Protein AF-A0A183FSX3-F1 (afdb_monomer)

Solvent-accessible surface area (backbone atoms only — not comparable to full-atom values): 14273 Å² total; per-residue (Å²): 134,84,78,84,87,84,89,84,82,87,82,90,76,84,83,88,76,79,71,76,76,70,67,67,71,76,75,75,83,83,78,93,70,98,71,76,97,75,88,74,91,74,83,83,64,64,94,86,71,66,90,60,86,80,76,92,71,53,72,68,56,53,50,52,50,51,51,50,51,50,40,71,78,32,58,73,75,74,43,81,78,76,68,86,81,71,78,80,74,49,68,47,74,60,62,92,54,25,26,29,27,57,50,46,52,64,51,26,58,75,58,65,50,61,61,70,59,56,49,54,47,52,29,36,77,68,71,46,60,66,50,74,46,98,83,47,24,35,39,34,57,38,86,73,59,58,67,59,56,52,55,52,50,54,51,46,39,63,67,75,34,30,41,92,84,81,58,44,64,62,38,46,80,46,81,56,96,89,44,38,34,41,37,29,77,83,80,65,50,75,42,82,44,84,68,84,70,66,64,90,76,80,64,80,64,58,54,59,52,49,49,55,51,49,54,64,59,71,76,108

Organism: Heligmosomoides polygyrus (NCBI:txid6339)

pLDDT: mean 74.36, std 19.57, range [34.19, 94.06]

Sequence (220 aa):
LDDDEPAPTPEATDDGLLDLGTCLAYYFVSHGANRSIQGIGIGVTNLIDAKRPWPDYTYDECLTLVFNIMREKNPELSGEKKKFAMKPPEVARAGSKKTAFSNFAEICRLMKRQDKHVLQFLLAELGTTGSIDGNNCLIVKGRFQQKHFESVLRKYIKEYVMCHTCRSSDTELTKDTRLFFLQCHVCGSRCSVTAIKSGFTAMVGKRAAARRAAEATAGK

Mean predicted aligned error: 16.23 Å

InterPro domains:
  IPR002735 Translation initiation factor IF2/IF5 domain [PF01873] (79-190)
  IPR002735 Translation initiation factor IF2/IF5 domain [SM00653] (81-190)
  IPR016189 Translation initiation factor IF2/IF5, N-terminal [SSF100966] (56-163)
  IPR016190 Translation initiation factor IF2/IF5, zinc-binding [SSF75689] (161-195)
  IPR045196 Translation initiation factor IF2/IF5 [PTHR23001] (60-211)

Secondary structure (DSSP, 8-state):
--------PPPP-------TTSSSSSSSSS--S------S----S-TT---SPPP---HHHHHHHHHHHHHHH-TTTSS------PPPP-EEE-SSSEEEETTHHHHHHHTT--HHHHHHHHHHHHT--EEE-TTS-EEEES---HHHHHHHHHHHHHHHTS-TTT--S-EEEEEETTEEEEEETTT--EEEEPP--------TTHHHHHHHHHHHHHT-

Foldseek 3Di:
DDDDDDDDDDDDDDDDPDDPPPPVVPPPPDDDDDDDPDDDDPPPDDPVPDPDDDDPDDPVRVVVSVVVVLCVLCVQLVDDPDDLDQDQFDWDDPDDFKIKTQCQVVRCVSLVHDSVQLQLQLCLQVVWDWDQDPSRIIITGGDDDSVSVVVSVVVCCCQPQADPPRRDRQWDWDDDPPWIWIAHPRPRDIDTGDDRDRDDRDPPPVVVVVVVVVVVVVVD

Structure (mmCIF, N/CA/C/O backbone):
data_AF-A0A183FSX3-F1
#
_entry.id   AF-A0A183FSX3-F1
#
loop_
_atom_site.group_PDB
_atom_site.id
_atom_site.type_symbol
_atom_site.label_atom_id
_atom_site.label_alt_id
_atom_site.label_comp_id
_atom_site.label_asym_id
_atom_site.label_entity_id
_atom_site.label_seq_id
_atom_site.pdbx_PDB_ins_code
_atom_site.Cartn_x
_atom_site.Cartn_y
_atom_site.Cartn_z
_atom_site.occupancy
_atom_site.B_iso_or_equiv
_atom_site.auth_seq_id
_atom_site.auth_comp_id
_atom_site.auth_asym_id
_atom_site.auth_atom_id
_atom_site.pdbx_PDB_model_num
ATOM 1 N N . LEU A 1 1 ? 81.378 -24.950 -74.835 1.00 40.84 1 LEU A N 1
ATOM 2 C CA . LEU A 1 1 ? 81.576 -24.325 -73.513 1.00 40.84 1 LEU A CA 1
ATOM 3 C C . LEU A 1 1 ? 80.516 -23.238 -73.408 1.00 40.84 1 LEU A C 1
ATOM 5 O O . LEU A 1 1 ? 80.828 -22.066 -73.577 1.00 40.84 1 LEU A O 1
ATOM 9 N N . ASP A 1 2 ? 79.239 -23.619 -73.495 1.00 38.22 2 ASP A N 1
ATOM 10 C CA . ASP A 1 2 ? 78.496 -24.396 -72.467 1.00 38.22 2 ASP A CA 1
ATOM 11 C C . ASP A 1 2 ? 78.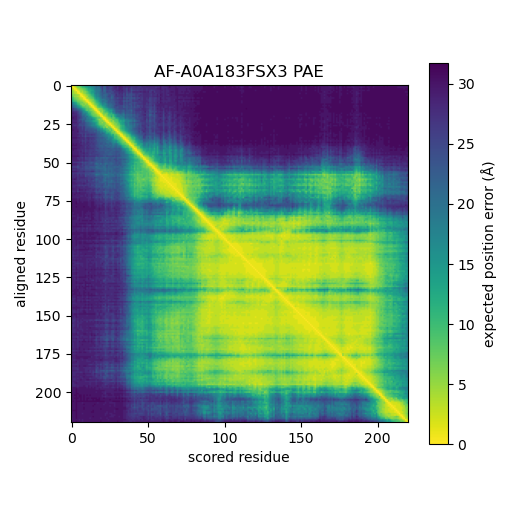369 -23.466 -71.244 1.00 38.22 2 ASP A C 1
ATOM 13 O O . ASP A 1 2 ? 79.379 -22.930 -70.794 1.00 38.22 2 ASP A O 1
ATOM 17 N N . ASP A 1 3 ? 77.222 -23.095 -70.695 1.00 40.31 3 ASP A N 1
ATOM 18 C CA . ASP A 1 3 ? 75.839 -23.575 -70.692 1.00 40.31 3 ASP A CA 1
ATOM 19 C C . ASP A 1 3 ? 74.996 -22.325 -70.315 1.00 40.31 3 ASP A C 1
ATOM 21 O O . ASP A 1 3 ? 75.498 -21.427 -69.636 1.00 40.31 3 ASP A O 1
ATOM 25 N N . ASP A 1 4 ? 73.854 -22.046 -70.938 1.00 39.38 4 ASP A N 1
ATOM 26 C CA . ASP A 1 4 ? 72.518 -22.562 -70.599 1.00 39.38 4 ASP A CA 1
ATOM 27 C C . ASP A 1 4 ? 71.903 -21.987 -69.294 1.00 39.38 4 ASP A C 1
ATOM 29 O O . ASP A 1 4 ? 72.570 -21.755 -68.290 1.00 39.38 4 ASP A O 1
ATOM 33 N N . GLU A 1 5 ? 70.608 -21.686 -69.412 1.00 45.78 5 GLU A N 1
ATOM 34 C CA . GLU A 1 5 ? 69.617 -21.025 -68.530 1.00 45.78 5 GLU A CA 1
ATOM 35 C C . GLU A 1 5 ? 69.444 -21.669 -67.114 1.00 45.78 5 GLU A C 1
ATOM 37 O O . GLU A 1 5 ? 70.157 -22.629 -66.831 1.00 45.78 5 GLU A O 1
ATOM 42 N N . PRO A 1 6 ? 68.490 -21.281 -66.208 1.00 46.69 6 PRO A N 1
ATOM 43 C CA . PRO A 1 6 ? 67.300 -20.417 -66.369 1.00 46.69 6 PRO A CA 1
ATOM 44 C C . PRO A 1 6 ? 66.967 -19.448 -65.204 1.00 46.69 6 PRO A C 1
ATOM 46 O O . PRO A 1 6 ? 67.562 -19.448 -64.126 1.00 46.69 6 PRO A O 1
ATOM 49 N N . ALA A 1 7 ? 65.926 -18.636 -65.419 1.00 47.66 7 ALA A N 1
ATOM 50 C CA . ALA A 1 7 ? 65.217 -17.869 -64.391 1.00 47.66 7 ALA A CA 1
ATOM 51 C C . ALA A 1 7 ? 64.342 -18.756 -63.470 1.00 47.66 7 ALA A C 1
ATOM 53 O O . ALA A 1 7 ? 63.804 -19.759 -63.940 1.00 47.66 7 ALA A O 1
ATOM 54 N N . PRO A 1 8 ? 64.065 -18.341 -62.215 1.00 43.34 8 PRO A N 1
ATOM 55 C CA . PRO A 1 8 ? 62.895 -18.809 -61.481 1.00 43.34 8 PRO A CA 1
ATOM 56 C C . PRO A 1 8 ? 61.796 -17.737 -61.384 1.00 43.34 8 PRO A C 1
ATOM 58 O O . PRO A 1 8 ? 62.016 -16.580 -61.025 1.00 43.34 8 PRO A O 1
ATOM 61 N N . THR A 1 9 ? 60.586 -18.183 -61.701 1.00 44.03 9 THR A N 1
ATOM 62 C CA . THR A 1 9 ? 59.278 -17.554 -61.487 1.00 44.03 9 THR A CA 1
ATOM 63 C C . THR A 1 9 ? 58.991 -17.271 -60.005 1.00 44.03 9 THR A C 1
ATOM 65 O O . THR A 1 9 ? 59.275 -18.142 -59.182 1.00 44.03 9 THR A O 1
ATOM 68 N N . PRO A 1 10 ? 58.335 -16.153 -59.637 1.00 40.97 10 PRO A N 1
ATOM 69 C CA . PRO A 1 10 ? 57.678 -16.042 -58.340 1.00 40.97 10 PRO A CA 1
ATOM 70 C C . PRO A 1 10 ? 56.289 -16.698 -58.380 1.00 40.97 10 PRO A C 1
ATOM 72 O O . PRO A 1 10 ? 55.456 -16.404 -59.239 1.00 40.97 10 PRO A O 1
ATOM 75 N N . GLU A 1 11 ? 56.090 -17.621 -57.445 1.00 37.16 11 GLU A N 1
ATOM 76 C CA . GLU A 1 11 ? 54.863 -18.370 -57.192 1.00 37.16 11 GLU A CA 1
ATOM 77 C C . GLU A 1 11 ? 53.720 -17.458 -56.720 1.00 37.16 11 GLU A C 1
ATOM 79 O O . GLU A 1 11 ? 53.932 -16.430 -56.076 1.00 37.16 11 GLU A O 1
ATOM 84 N N . ALA A 1 12 ? 52.491 -17.862 -57.041 1.00 44.94 12 ALA A N 1
ATOM 85 C CA . ALA A 1 12 ? 51.267 -17.217 -56.596 1.00 44.94 12 ALA A CA 1
ATOM 86 C C . ALA A 1 12 ? 50.874 -17.692 -55.189 1.00 44.94 12 ALA A C 1
ATOM 88 O O . ALA A 1 12 ? 50.698 -18.891 -54.973 1.00 44.94 12 ALA A O 1
ATOM 89 N N . THR A 1 13 ? 50.602 -16.751 -54.286 1.00 36.75 13 THR A N 1
ATOM 90 C CA . THR A 1 13 ? 49.699 -16.953 -53.145 1.00 36.75 13 THR A CA 1
ATOM 91 C C . THR A 1 13 ? 48.827 -15.712 -52.993 1.00 36.75 13 THR A C 1
ATOM 93 O O .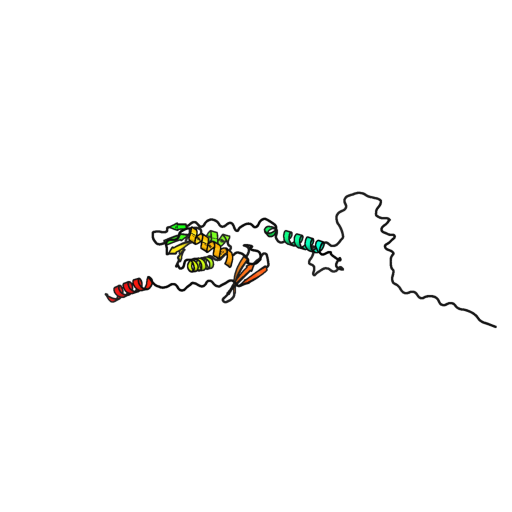 THR A 1 13 ? 49.387 -14.651 -52.749 1.00 36.75 13 THR A O 1
ATOM 96 N N . ASP A 1 14 ? 47.527 -15.912 -53.269 1.00 43.81 14 ASP A N 1
ATOM 97 C CA . ASP A 1 14 ? 46.274 -15.384 -52.673 1.00 43.81 14 ASP A CA 1
ATOM 98 C C . ASP A 1 14 ? 46.293 -14.027 -51.915 1.00 43.81 14 ASP A C 1
ATOM 100 O O . ASP A 1 14 ? 47.259 -13.298 -51.911 1.00 43.81 14 ASP A O 1
ATOM 104 N N . ASP A 1 15 ? 45.168 -13.626 -51.336 1.00 37.16 15 ASP A N 1
ATOM 105 C CA . ASP A 1 15 ? 44.865 -12.339 -50.708 1.00 37.16 15 ASP A CA 1
ATOM 106 C C . ASP A 1 15 ? 44.537 -11.192 -51.683 1.00 37.16 15 ASP A C 1
ATOM 108 O O . ASP A 1 15 ? 45.188 -10.152 -51.797 1.00 37.16 15 ASP A O 1
ATOM 112 N N . GLY A 1 16 ? 43.393 -11.371 -52.353 1.00 40.88 16 GLY A N 1
ATOM 113 C CA . GLY A 1 16 ? 42.655 -10.320 -53.045 1.00 40.88 16 GLY A CA 1
ATOM 114 C C . GLY A 1 16 ? 42.283 -9.146 -52.133 1.00 40.88 16 GLY A C 1
ATOM 115 O O . GLY A 1 16 ? 41.214 -9.116 -51.521 1.00 40.88 16 GLY A O 1
ATOM 116 N N . LEU A 1 17 ? 43.137 -8.127 -52.127 1.00 42.47 17 LEU A N 1
ATOM 117 C CA . LEU A 1 17 ? 42.820 -6.785 -51.660 1.00 42.47 17 LEU A CA 1
ATOM 118 C C . LEU A 1 17 ? 42.181 -6.006 -52.821 1.00 42.47 17 LEU A C 1
ATOM 120 O O . LEU A 1 17 ? 42.868 -5.394 -53.637 1.00 42.47 17 LEU A O 1
ATOM 124 N N . LEU A 1 18 ? 40.850 -6.055 -52.927 1.00 39.75 18 LEU A N 1
ATOM 125 C CA . LEU A 1 18 ? 40.117 -5.143 -53.805 1.00 39.75 18 LEU A CA 1
ATOM 126 C C . LEU A 1 18 ? 40.227 -3.721 -53.242 1.00 39.75 18 LEU A C 1
ATOM 128 O O . LEU A 1 18 ? 39.691 -3.401 -52.180 1.00 39.75 18 LEU A O 1
ATOM 132 N N . ASP A 1 19 ? 40.951 -2.899 -53.992 1.00 38.66 19 ASP A N 1
ATOM 133 C CA . ASP A 1 19 ? 41.199 -1.478 -53.800 1.00 38.66 19 ASP A CA 1
ATOM 134 C C . ASP A 1 19 ? 39.886 -0.683 -53.621 1.00 38.66 19 ASP A C 1
ATOM 136 O O . ASP A 1 19 ? 39.142 -0.400 -54.564 1.00 38.66 19 ASP A O 1
ATOM 140 N N . LEU A 1 20 ? 39.587 -0.322 -52.369 1.00 45.62 20 LEU A N 1
ATOM 141 C CA . LEU A 1 20 ? 38.445 0.507 -51.957 1.00 45.62 20 LEU A CA 1
ATOM 142 C C . LEU A 1 20 ? 38.548 1.969 -52.441 1.00 45.62 20 LEU A C 1
ATOM 144 O O . LEU A 1 20 ? 37.623 2.752 -52.215 1.00 45.62 20 LEU A O 1
ATOM 148 N N . GLY A 1 21 ? 39.634 2.352 -53.123 1.00 44.81 21 GLY A N 1
ATOM 149 C CA . GLY A 1 21 ? 39.849 3.711 -53.614 1.00 44.81 21 GLY A CA 1
ATOM 150 C C . GLY A 1 21 ? 39.026 4.091 -54.850 1.00 44.81 21 GLY A C 1
ATOM 151 O O . GLY A 1 21 ? 38.655 5.254 -55.001 1.00 44.81 21 GLY A O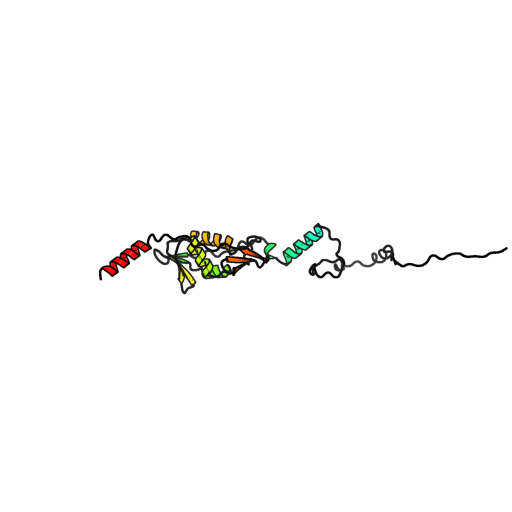 1
ATOM 152 N N . THR A 1 22 ? 38.689 3.149 -55.736 1.00 43.78 22 THR A N 1
ATOM 153 C CA . THR A 1 22 ? 38.123 3.505 -57.057 1.00 43.78 22 THR A CA 1
ATOM 154 C C . THR A 1 22 ? 36.588 3.479 -57.116 1.00 43.78 22 THR A C 1
ATOM 156 O O . THR A 1 22 ? 35.992 4.104 -57.993 1.00 43.78 22 THR A O 1
ATOM 159 N N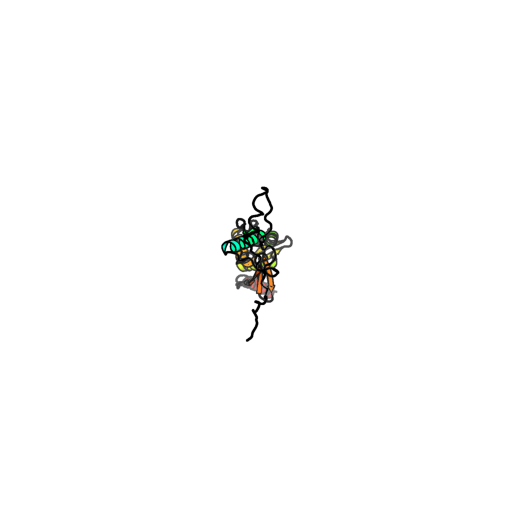 . CYS A 1 23 ? 35.911 2.809 -56.175 1.00 40.12 23 CYS A N 1
ATOM 160 C CA . CYS A 1 23 ? 34.447 2.648 -56.207 1.00 40.12 23 CYS A CA 1
ATOM 161 C C . CYS A 1 23 ? 33.675 3.852 -55.621 1.00 40.12 23 CYS A C 1
ATOM 163 O O . CYS A 1 23 ? 32.531 4.106 -55.999 1.00 40.12 23 CYS A O 1
ATOM 165 N N . LEU A 1 24 ? 34.301 4.642 -54.740 1.00 45.12 24 LEU A N 1
ATOM 166 C CA . LEU A 1 24 ? 33.668 5.801 -54.089 1.00 45.12 24 LEU A CA 1
ATOM 167 C C . LEU A 1 24 ? 33.482 7.014 -55.016 1.00 45.12 24 LEU A C 1
ATOM 169 O O . LEU A 1 24 ? 32.609 7.843 -54.766 1.00 45.12 24 LEU A O 1
ATOM 173 N N . ALA A 1 25 ? 34.247 7.111 -56.105 1.00 38.38 25 ALA A N 1
ATOM 174 C CA . ALA A 1 25 ? 34.172 8.255 -57.014 1.00 38.38 25 ALA A CA 1
ATOM 175 C C . ALA A 1 25 ? 32.978 8.193 -57.988 1.00 38.38 25 ALA A C 1
ATOM 177 O O . ALA A 1 25 ? 32.487 9.235 -58.417 1.00 38.38 25 ALA A O 1
ATOM 178 N N . TYR A 1 26 ? 32.468 7.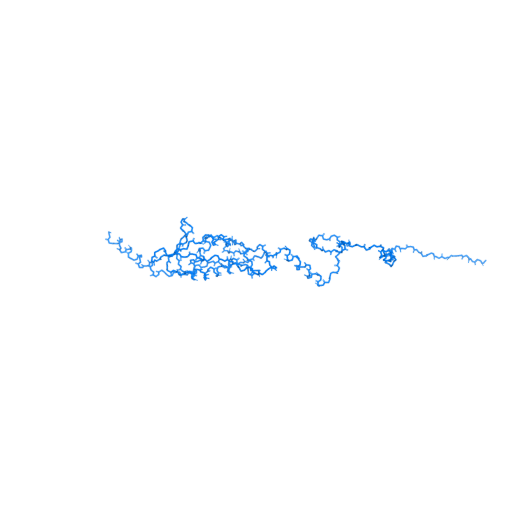000 -58.317 1.00 40.34 26 TYR A N 1
ATOM 179 C CA . TYR A 1 26 ? 31.441 6.848 -59.359 1.00 40.34 26 TYR A CA 1
ATOM 180 C C . TYR A 1 26 ? 29.989 6.935 -58.868 1.00 40.34 26 TYR A C 1
ATOM 182 O O . TYR A 1 26 ? 29.085 7.041 -59.694 1.00 40.34 26 TYR A O 1
ATOM 190 N N . TYR A 1 27 ? 29.728 6.933 -57.556 1.00 39.38 27 TYR A N 1
ATOM 191 C CA . TYR A 1 27 ? 28.350 6.900 -57.038 1.00 39.38 27 TYR A CA 1
ATOM 192 C C . TYR A 1 27 ? 27.818 8.249 -56.515 1.00 39.38 27 TYR A C 1
ATOM 194 O O . TYR A 1 27 ? 26.640 8.356 -56.183 1.00 39.38 27 TYR A O 1
ATOM 202 N N . PHE A 1 28 ? 28.645 9.299 -56.449 1.00 40.34 28 PHE A N 1
ATOM 203 C CA . PHE A 1 28 ? 28.287 10.539 -55.739 1.00 40.34 28 PHE A CA 1
ATOM 204 C C . PHE A 1 28 ? 27.733 11.686 -56.604 1.00 40.34 28 PHE A C 1
ATOM 206 O O . PHE A 1 28 ? 27.391 12.730 -56.054 1.00 40.34 28 PHE A O 1
ATOM 213 N N . VAL A 1 29 ? 27.612 11.539 -57.931 1.00 41.19 29 VAL A N 1
ATOM 214 C CA . VAL A 1 29 ? 27.368 12.709 -58.807 1.00 41.19 29 VAL A CA 1
ATOM 215 C C . VAL A 1 29 ? 25.940 12.851 -59.355 1.00 41.19 29 VAL A C 1
ATOM 217 O O . VAL A 1 29 ? 25.602 13.940 -59.809 1.00 41.19 29 VAL A O 1
ATOM 220 N N . SER A 1 30 ? 25.050 11.851 -59.302 1.00 38.09 30 SER A N 1
ATOM 221 C CA . SER A 1 30 ? 23.914 11.898 -60.249 1.00 38.09 30 SER A CA 1
ATOM 222 C C . SER A 1 30 ? 22.485 12.068 -59.742 1.00 38.09 30 SER A C 1
ATOM 224 O O . SER A 1 30 ? 21.677 12.460 -60.573 1.00 38.09 30 SER A O 1
ATOM 226 N N . HIS A 1 31 ? 22.103 11.892 -58.471 1.00 35.91 31 HIS A N 1
ATOM 227 C CA . HIS A 1 31 ? 20.690 12.129 -58.110 1.00 35.91 31 HIS A CA 1
ATOM 228 C C . HIS A 1 31 ? 20.469 12.650 -56.687 1.00 35.91 31 HIS A C 1
ATOM 230 O O . HIS A 1 31 ? 20.633 11.932 -55.703 1.00 35.91 31 HIS A O 1
ATOM 236 N N . GLY A 1 32 ? 19.999 13.897 -56.595 1.00 43.09 32 GLY A N 1
ATOM 237 C CA . GLY A 1 32 ? 19.303 14.394 -55.416 1.00 43.09 32 GLY A CA 1
ATOM 238 C C . GLY A 1 32 ? 17.950 13.700 -55.258 1.00 43.09 32 GLY A C 1
ATOM 239 O O . GLY A 1 32 ? 17.156 13.686 -56.191 1.00 43.09 32 GLY A O 1
ATOM 240 N N . ALA A 1 33 ? 17.716 13.119 -54.083 1.00 37.09 33 ALA A N 1
ATOM 241 C CA . ALA A 1 33 ? 16.421 12.911 -53.432 1.00 37.09 33 ALA A CA 1
ATOM 242 C C . ALA A 1 33 ? 16.639 12.032 -52.194 1.00 37.09 33 ALA A C 1
ATOM 244 O O . ALA A 1 33 ? 17.177 10.933 -52.293 1.00 37.09 33 ALA A O 1
ATOM 245 N N . ASN A 1 34 ? 16.196 12.540 -51.044 1.00 44.31 34 ASN A N 1
ATOM 246 C CA . ASN A 1 34 ? 15.583 11.807 -49.934 1.00 44.31 34 ASN A CA 1
ATOM 247 C C . ASN A 1 34 ? 15.620 10.265 -50.065 1.00 44.31 34 ASN A C 1
ATOM 249 O O . ASN A 1 34 ? 14.664 9.643 -50.528 1.00 44.31 34 ASN A O 1
ATOM 253 N N . ARG A 1 35 ? 16.736 9.647 -49.662 1.00 37.81 35 ARG A N 1
ATOM 254 C CA . ARG A 1 35 ? 16.839 8.198 -49.477 1.00 37.81 35 ARG A CA 1
ATOM 255 C C . ARG A 1 35 ? 17.061 7.918 -48.004 1.00 37.81 35 ARG A C 1
ATOM 257 O O . ARG A 1 35 ? 18.138 8.144 -47.465 1.00 37.81 35 ARG A O 1
ATOM 264 N N . SER A 1 36 ? 15.967 7.483 -47.388 1.00 34.19 36 SER A N 1
ATOM 265 C CA . SER A 1 36 ? 15.897 6.483 -46.327 1.00 34.19 36 SER A CA 1
ATOM 266 C C . SER A 1 36 ? 17.245 6.052 -45.753 1.00 34.19 36 SER A C 1
ATOM 268 O O . SER A 1 36 ? 18.033 5.382 -46.421 1.00 34.19 36 SER A O 1
ATOM 270 N N . ILE A 1 37 ? 17.419 6.375 -44.474 1.00 39.34 37 ILE A N 1
ATOM 271 C CA . ILE A 1 37 ? 18.372 5.790 -43.534 1.00 39.34 37 ILE A CA 1
ATOM 272 C C . ILE A 1 37 ? 18.284 4.260 -43.654 1.00 39.34 37 ILE A C 1
ATOM 274 O O . ILE A 1 37 ? 17.442 3.616 -43.033 1.00 39.34 37 ILE A O 1
ATOM 278 N N . GLN A 1 38 ? 19.111 3.670 -44.508 1.00 42.94 38 GLN A N 1
ATOM 279 C CA . GLN A 1 38 ? 19.267 2.229 -44.627 1.00 42.94 38 GLN A CA 1
ATOM 280 C C . GLN A 1 38 ? 20.757 1.926 -44.635 1.00 42.94 38 GLN A C 1
ATOM 282 O O . GLN A 1 38 ? 21.439 2.116 -45.635 1.00 42.94 38 GLN A O 1
ATOM 287 N N . GLY A 1 39 ? 21.223 1.419 -43.494 1.00 44.44 39 GLY A N 1
ATOM 288 C CA . GLY A 1 39 ? 22.457 0.651 -43.420 1.00 44.44 39 GLY A CA 1
ATOM 289 C C . GLY A 1 39 ? 23.629 1.354 -42.752 1.00 44.44 39 GLY A C 1
ATOM 290 O O . GLY A 1 39 ? 24.617 1.604 -43.415 1.00 44.44 39 GLY A O 1
ATOM 291 N N . ILE A 1 40 ? 23.561 1.556 -41.436 1.00 38.56 40 ILE A N 1
ATOM 292 C CA . ILE A 1 40 ? 24.569 1.042 -40.492 1.00 38.56 40 ILE A CA 1
ATOM 293 C C . ILE A 1 40 ? 23.778 0.603 -39.253 1.00 38.56 40 ILE A C 1
ATOM 295 O O . ILE A 1 40 ? 22.808 1.254 -38.873 1.00 38.56 40 ILE A O 1
ATOM 299 N N . GLY A 1 41 ? 24.104 -0.568 -38.706 1.00 43.03 41 GLY A N 1
ATOM 300 C CA . GLY A 1 41 ? 23.333 -1.252 -37.672 1.00 43.03 41 GLY A CA 1
ATOM 301 C C . GLY A 1 41 ? 22.984 -0.356 -36.488 1.00 43.03 41 GLY A C 1
ATOM 302 O O . GLY A 1 41 ? 23.848 0.038 -35.713 1.00 43.03 41 GLY A O 1
ATOM 303 N N . ILE A 1 42 ? 21.696 -0.086 -36.319 1.00 45.28 42 ILE A N 1
ATOM 304 C CA . ILE A 1 42 ? 21.152 0.433 -35.071 1.00 45.28 42 ILE A CA 1
ATOM 305 C C . ILE A 1 42 ? 20.466 -0.771 -34.438 1.00 45.28 42 ILE A C 1
ATOM 307 O O . ILE A 1 42 ? 19.422 -1.214 -34.912 1.00 45.28 42 ILE A O 1
ATOM 311 N N . GLY A 1 43 ? 21.137 -1.387 -33.465 1.00 50.81 43 GLY A N 1
ATOM 312 C CA . GLY A 1 43 ? 20.700 -2.611 -32.801 1.00 50.81 43 GLY A CA 1
ATOM 313 C C . GLY A 1 43 ? 19.351 -2.439 -32.108 1.00 50.81 43 GLY A C 1
ATOM 314 O O . GLY A 1 43 ? 19.290 -2.085 -30.937 1.00 50.81 43 GLY A O 1
ATOM 315 N N . VAL A 1 44 ? 18.272 -2.720 -32.834 1.00 51.03 44 VAL A N 1
ATOM 316 C CA . VAL A 1 44 ? 16.917 -2.891 -32.284 1.00 51.03 44 VAL A CA 1
ATOM 317 C C . VAL A 1 44 ? 16.590 -4.354 -31.973 1.00 51.03 44 VAL A C 1
ATOM 319 O O . VAL A 1 44 ? 15.602 -4.634 -31.301 1.00 51.03 44 VAL A O 1
ATOM 322 N N . THR A 1 45 ? 17.432 -5.304 -32.385 1.00 52.25 45 THR A N 1
ATOM 323 C CA . THR A 1 45 ? 17.291 -6.725 -32.034 1.00 52.25 45 THR A CA 1
ATOM 324 C C . THR A 1 45 ? 18.386 -7.142 -31.066 1.00 52.25 45 THR A C 1
ATOM 326 O O . THR A 1 45 ? 19.551 -6.819 -31.282 1.00 52.25 45 THR A O 1
ATOM 329 N N . ASN A 1 46 ? 17.970 -7.825 -29.996 1.00 48.88 46 ASN A N 1
ATOM 330 C CA . ASN A 1 46 ? 18.754 -8.239 -28.834 1.00 48.88 46 ASN A CA 1
ATOM 331 C C . ASN A 1 46 ? 20.242 -8.472 -29.131 1.00 48.88 46 ASN A C 1
ATOM 333 O O . ASN A 1 46 ? 20.599 -9.272 -29.993 1.00 48.88 46 ASN A O 1
ATOM 337 N N . LEU A 1 47 ? 21.093 -7.825 -28.329 1.00 53.44 47 LEU A N 1
ATOM 338 C CA . LEU A 1 47 ? 22.561 -7.842 -28.387 1.00 53.44 47 LEU A CA 1
ATOM 339 C C . LEU A 1 47 ? 23.193 -9.256 -28.302 1.00 53.44 47 LEU A C 1
ATOM 341 O O . LEU A 1 47 ? 24.402 -9.414 -28.364 1.00 53.44 47 LEU A O 1
ATOM 345 N N . ILE A 1 48 ? 22.3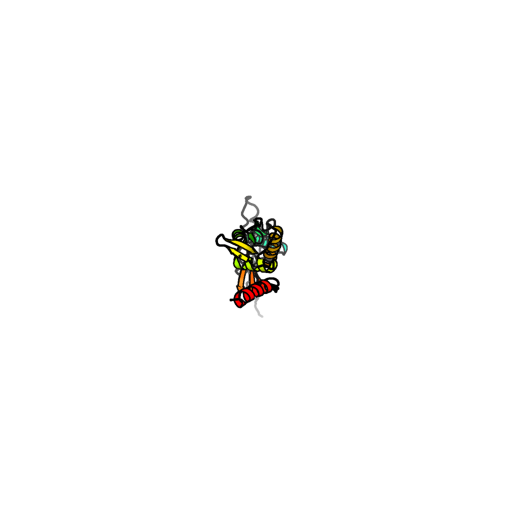83 -10.294 -28.125 1.00 54.09 48 ILE A N 1
ATOM 346 C CA . ILE A 1 48 ? 22.798 -11.682 -27.921 1.00 54.09 48 ILE A CA 1
ATOM 347 C C . ILE A 1 48 ? 22.724 -12.482 -29.239 1.00 54.09 48 ILE A C 1
ATOM 349 O O . ILE A 1 48 ? 23.400 -13.495 -29.375 1.00 54.09 48 ILE A O 1
ATOM 353 N N . ASP A 1 49 ? 21.970 -11.996 -30.238 1.00 54.53 49 ASP A N 1
ATOM 354 C CA . ASP A 1 49 ? 21.659 -12.729 -31.480 1.00 54.53 49 ASP A CA 1
ATOM 355 C C . ASP A 1 49 ? 22.350 -12.152 -32.734 1.00 54.53 49 ASP A C 1
ATOM 357 O O . ASP A 1 49 ? 22.024 -12.516 -33.871 1.00 54.53 49 ASP A O 1
ATOM 361 N N . ALA A 1 50 ? 23.299 -11.225 -32.570 1.00 57.47 50 ALA A N 1
ATOM 362 C CA . ALA A 1 50 ? 23.966 -10.589 -33.701 1.00 57.47 50 ALA A CA 1
ATOM 363 C C . ALA A 1 50 ? 24.915 -11.572 -34.410 1.00 57.47 50 ALA A C 1
ATOM 365 O O . ALA A 1 50 ? 26.023 -11.845 -33.962 1.00 57.47 50 ALA A O 1
ATOM 366 N N . LYS A 1 51 ? 24.491 -12.078 -35.574 1.00 57.12 51 LYS A N 1
ATOM 367 C CA . LYS A 1 51 ? 25.314 -12.908 -36.479 1.00 57.12 51 LYS A CA 1
ATOM 368 C C . LYS A 1 51 ? 26.387 -12.125 -37.257 1.00 57.12 51 LYS A C 1
ATOM 370 O O . LYS A 1 51 ? 27.069 -12.712 -38.090 1.00 57.12 51 LYS A O 1
ATOM 375 N N . ARG A 1 52 ? 26.503 -10.806 -37.064 1.00 59.69 52 ARG A N 1
ATOM 376 C CA . ARG A 1 52 ? 27.438 -9.928 -37.793 1.00 59.69 52 ARG A CA 1
ATOM 377 C C . ARG A 1 52 ? 28.470 -9.322 -36.833 1.00 59.69 52 ARG A C 1
ATOM 379 O O . ARG A 1 52 ? 28.133 -9.166 -35.661 1.00 59.69 52 ARG A O 1
ATOM 386 N N . PRO A 1 53 ? 29.676 -8.957 -37.316 1.00 64.19 53 PRO A N 1
ATOM 387 C CA . PRO A 1 53 ? 30.654 -8.226 -36.516 1.00 64.19 53 PRO A CA 1
ATOM 388 C C . PRO A 1 53 ? 30.037 -6.949 -35.944 1.00 64.19 53 PRO A C 1
ATOM 390 O O . PRO A 1 53 ? 29.300 -6.244 -36.641 1.00 64.19 53 PRO A O 1
ATOM 393 N N . TRP A 1 54 ? 30.315 -6.684 -34.670 1.00 64.44 54 TRP A N 1
ATOM 394 C CA . TRP A 1 54 ? 29.844 -5.491 -33.978 1.00 64.44 54 TRP A CA 1
ATOM 395 C C . TRP A 1 54 ? 30.469 -4.242 -34.607 1.00 64.44 54 TRP A C 1
ATOM 397 O O . TRP A 1 54 ? 31.685 -4.218 -34.784 1.00 64.44 54 TRP A O 1
ATOM 407 N N . PRO A 1 55 ? 29.676 -3.214 -34.948 1.00 71.06 55 PRO A N 1
ATOM 408 C CA . PRO A 1 55 ? 30.225 -1.900 -35.255 1.00 71.06 55 PRO A CA 1
ATOM 409 C C . PRO A 1 55 ? 30.941 -1.325 -34.025 1.00 71.06 55 PRO A C 1
ATOM 411 O O . PRO A 1 55 ? 30.458 -1.490 -32.902 1.00 71.06 55 PRO A O 1
ATOM 414 N N . ASP A 1 56 ? 32.057 -0.628 -34.233 1.00 76.62 56 ASP A N 1
ATOM 415 C CA . ASP A 1 56 ? 32.745 0.108 -33.170 1.00 76.62 56 ASP A CA 1
ATOM 416 C C . ASP A 1 56 ? 31.921 1.349 -32.795 1.00 76.62 56 ASP A C 1
ATOM 418 O O . ASP A 1 56 ? 31.990 2.385 -33.455 1.00 76.62 56 ASP A O 1
ATOM 422 N N . TYR A 1 57 ? 31.094 1.236 -31.755 1.00 77.00 57 TYR A N 1
ATOM 423 C CA . TYR A 1 57 ? 30.295 2.353 -31.250 1.00 77.00 57 TYR A CA 1
ATOM 424 C C . TYR A 1 57 ? 31.105 3.228 -30.293 1.00 77.00 57 TYR A C 1
ATOM 426 O O . TYR A 1 57 ? 31.784 2.732 -29.390 1.00 77.00 57 TYR A O 1
ATOM 434 N N . THR A 1 58 ? 30.956 4.545 -30.417 1.00 85.69 58 THR A N 1
ATOM 435 C CA . THR A 1 58 ? 31.464 5.484 -29.410 1.00 85.69 58 THR A CA 1
ATOM 436 C C . THR A 1 58 ? 30.583 5.470 -28.151 1.00 85.69 58 THR A C 1
ATOM 438 O O . THR A 1 58 ? 29.423 5.042 -28.173 1.00 85.69 58 THR A O 1
ATOM 441 N N . TYR A 1 59 ? 31.124 5.933 -27.016 1.00 86.69 59 TYR A N 1
ATOM 442 C CA . TYR A 1 59 ? 30.390 5.972 -25.742 1.00 86.69 59 TYR A CA 1
ATOM 443 C C . TYR A 1 59 ? 29.084 6.780 -25.844 1.00 86.69 59 TYR A C 1
ATOM 445 O O . TYR A 1 59 ? 28.053 6.352 -25.324 1.00 86.69 59 TYR A O 1
ATOM 453 N N . ASP A 1 60 ? 29.103 7.904 -26.564 1.00 85.31 60 ASP A N 1
ATOM 454 C CA . ASP A 1 60 ? 27.950 8.801 -26.706 1.00 85.31 60 ASP A CA 1
ATOM 455 C C . ASP A 1 60 ? 26.826 8.187 -27.556 1.00 85.31 60 ASP A C 1
ATOM 457 O O . ASP A 1 60 ? 25.636 8.349 -27.257 1.00 85.31 60 ASP A O 1
ATOM 461 N N . GLU A 1 61 ? 27.186 7.414 -28.582 1.00 83.25 61 GLU A N 1
ATOM 462 C CA . GLU A 1 61 ? 26.231 6.661 -29.396 1.00 83.25 61 GLU A CA 1
ATOM 463 C C . GLU A 1 61 ? 25.601 5.530 -28.580 1.00 83.25 61 GLU A C 1
ATOM 465 O O . GLU A 1 61 ? 24.374 5.408 -28.544 1.00 83.25 61 GLU A O 1
ATOM 470 N N . CYS A 1 62 ? 26.413 4.766 -27.840 1.00 84.56 62 CYS A N 1
ATOM 471 C CA . CYS A 1 62 ? 25.927 3.746 -26.906 1.00 84.56 62 CYS A CA 1
ATOM 472 C C . CYS A 1 62 ? 24.941 4.336 -25.888 1.00 84.56 62 CYS A C 1
ATOM 474 O O . CYS A 1 62 ? 23.873 3.771 -25.638 1.00 84.56 62 CYS A O 1
ATOM 476 N N . LEU A 1 63 ? 25.277 5.493 -25.318 1.00 87.38 63 LEU A N 1
ATOM 477 C CA . LEU A 1 63 ? 24.450 6.173 -24.331 1.00 87.38 63 LEU A CA 1
ATOM 478 C C . LEU A 1 63 ? 23.104 6.608 -24.929 1.00 87.38 63 LEU A C 1
ATOM 480 O O . LEU A 1 63 ? 22.048 6.384 -24.330 1.00 87.38 63 LEU A O 1
ATOM 484 N N . THR A 1 64 ? 23.129 7.171 -26.139 1.00 85.12 64 THR A N 1
ATOM 485 C CA . THR A 1 64 ? 21.926 7.591 -26.871 1.00 85.12 64 THR A CA 1
ATOM 486 C C . THR A 1 64 ? 21.005 6.406 -27.160 1.00 85.12 64 THR A C 1
ATOM 488 O O . THR A 1 64 ? 19.790 6.501 -26.965 1.00 85.12 64 THR A O 1
ATOM 491 N N . LEU A 1 65 ? 21.571 5.262 -27.552 1.00 83.06 65 LEU A N 1
ATOM 492 C CA . LEU A 1 65 ? 20.819 4.026 -27.777 1.00 83.06 65 LEU A CA 1
ATOM 493 C C . LEU A 1 65 ? 20.139 3.534 -26.497 1.00 83.06 65 LEU A C 1
ATOM 495 O O . LEU A 1 65 ? 18.937 3.264 -26.504 1.00 83.06 65 LEU A O 1
ATOM 499 N N . VAL A 1 66 ? 20.876 3.472 -25.385 1.00 83.81 66 VAL A N 1
ATOM 500 C CA . VAL A 1 66 ? 20.330 3.036 -24.092 1.00 83.81 66 VAL A CA 1
ATOM 501 C C . VAL A 1 66 ? 19.193 3.949 -23.639 1.00 83.81 66 VAL A C 1
ATOM 503 O O . VAL A 1 66 ? 18.146 3.454 -23.218 1.00 83.81 66 VAL A O 1
ATOM 506 N N . PHE A 1 67 ? 19.342 5.270 -23.769 1.00 82.75 67 PHE A N 1
ATOM 507 C CA . PHE A 1 67 ? 18.266 6.198 -23.424 1.00 82.75 67 PHE A CA 1
ATOM 508 C C . PHE A 1 67 ? 17.047 6.048 -24.335 1.00 82.75 67 PHE A C 1
ATOM 510 O O . PHE A 1 67 ? 15.923 6.116 -23.841 1.00 82.75 67 PHE A O 1
ATOM 517 N N . ASN A 1 68 ? 17.228 5.792 -25.631 1.00 81.62 68 ASN A N 1
ATOM 518 C CA . ASN A 1 68 ? 16.109 5.533 -26.539 1.00 81.62 68 ASN A CA 1
ATOM 519 C C . ASN A 1 68 ? 15.338 4.267 -26.128 1.00 81.62 68 ASN A C 1
ATOM 521 O O . ASN A 1 68 ? 14.122 4.333 -25.946 1.00 81.62 68 ASN A O 1
ATOM 525 N N . ILE A 1 69 ? 16.046 3.167 -25.847 1.00 81.62 69 ILE A N 1
ATOM 526 C CA . ILE A 1 69 ? 15.447 1.915 -25.350 1.00 81.62 69 ILE A CA 1
ATOM 527 C C . ILE A 1 69 ? 14.729 2.142 -24.012 1.00 81.62 69 ILE A C 1
ATOM 529 O O . ILE A 1 69 ? 13.638 1.616 -23.785 1.00 81.62 69 ILE A O 1
ATOM 533 N N . MET A 1 70 ? 15.323 2.932 -23.115 1.00 77.06 70 MET A N 1
ATOM 534 C CA . MET A 1 70 ? 14.744 3.252 -21.811 1.00 77.06 70 MET A CA 1
ATOM 535 C C . MET A 1 70 ? 13.428 4.031 -21.942 1.00 77.06 70 MET A C 1
ATOM 537 O O . MET A 1 70 ? 12.482 3.736 -21.212 1.00 77.06 70 MET A O 1
ATOM 541 N N . ARG A 1 71 ? 13.338 4.984 -22.881 1.00 76.50 71 ARG A N 1
ATOM 542 C CA . ARG A 1 71 ? 12.096 5.726 -23.156 1.00 76.50 71 ARG A CA 1
ATOM 543 C C . ARG A 1 71 ? 11.028 4.853 -23.812 1.00 76.50 71 ARG A C 1
ATOM 545 O O . ARG A 1 71 ? 9.864 4.962 -23.443 1.00 76.50 71 ARG A O 1
ATOM 552 N N . GLU A 1 72 ? 11.412 3.987 -24.748 1.00 74.62 72 GLU A N 1
ATOM 553 C CA . GLU A 1 72 ? 10.485 3.080 -25.441 1.00 74.62 72 GLU A CA 1
ATOM 554 C C . GLU A 1 72 ? 9.881 2.035 -24.499 1.00 74.62 72 GLU A C 1
ATOM 556 O O . GLU A 1 72 ? 8.671 1.821 -24.497 1.00 74.62 72 GLU A O 1
ATOM 561 N N . LYS A 1 73 ? 10.713 1.397 -23.667 1.00 71.19 73 LYS A N 1
ATOM 562 C CA . LYS A 1 73 ? 10.266 0.344 -22.742 1.00 71.19 73 LYS A CA 1
ATOM 563 C C . LYS A 1 73 ? 9.609 0.885 -21.477 1.00 71.19 73 LYS A C 1
ATOM 565 O O . LYS A 1 73 ? 8.931 0.132 -20.782 1.00 71.19 73 LYS A O 1
ATOM 570 N N . ASN A 1 74 ? 9.820 2.158 -21.147 1.00 70.75 74 ASN A N 1
ATOM 571 C CA . ASN A 1 74 ? 9.269 2.760 -19.941 1.00 70.75 74 ASN A CA 1
ATOM 572 C C . ASN A 1 74 ? 8.806 4.209 -20.174 1.00 70.75 74 ASN A C 1
ATOM 574 O O . ASN A 1 74 ? 9.402 5.156 -19.644 1.00 70.75 74 ASN A O 1
ATOM 578 N N . PRO A 1 75 ? 7.720 4.399 -20.946 1.00 67.56 75 PRO A N 1
ATOM 579 C CA . PRO A 1 75 ? 7.208 5.728 -21.272 1.00 67.56 75 PRO A CA 1
ATOM 580 C C . PRO A 1 75 ? 6.755 6.512 -20.028 1.00 67.56 75 PRO A C 1
ATOM 582 O O . PRO A 1 75 ? 6.797 7.740 -20.030 1.00 67.56 75 PRO A O 1
ATOM 585 N N . GLU A 1 76 ? 6.387 5.834 -18.933 1.00 59.66 76 GLU A N 1
ATOM 586 C CA . GLU A 1 76 ? 6.003 6.487 -17.672 1.00 59.66 76 GLU A CA 1
ATOM 587 C C . GLU A 1 76 ? 7.189 7.007 -16.845 1.00 59.66 76 GLU A C 1
ATOM 589 O O . GLU A 1 76 ? 7.004 7.870 -15.988 1.00 59.66 76 GLU A O 1
ATOM 594 N N . LEU A 1 77 ? 8.408 6.527 -17.100 1.00 59.78 77 LEU A N 1
ATOM 595 C CA . LEU A 1 77 ? 9.620 6.989 -16.413 1.00 59.78 77 LEU A CA 1
ATOM 596 C C . LEU A 1 77 ? 10.220 8.242 -17.067 1.00 59.78 77 LEU A C 1
ATOM 598 O O . LEU A 1 77 ? 10.945 8.990 -16.414 1.00 59.78 77 LEU A O 1
ATOM 602 N N . SER A 1 78 ? 9.911 8.459 -18.349 1.00 55.12 78 SER A N 1
ATOM 603 C CA . SER A 1 78 ? 10.405 9.585 -19.148 1.00 55.12 78 SER A CA 1
ATOM 604 C C . SER A 1 78 ? 9.524 10.840 -19.049 1.00 55.12 78 SER A C 1
ATOM 606 O O . SER A 1 78 ? 9.908 11.893 -19.557 1.00 55.12 78 SER A O 1
ATOM 608 N N . GLY A 1 79 ? 8.362 10.736 -18.396 1.00 54.38 79 GLY A N 1
ATOM 609 C CA . GLY A 1 79 ? 7.473 11.847 -18.065 1.00 54.38 79 GLY A CA 1
ATOM 610 C C . GLY A 1 79 ? 7.540 12.219 -16.583 1.00 54.38 79 GLY A C 1
ATOM 611 O O . GLY A 1 79 ? 7.966 11.434 -15.736 1.00 54.38 79 GLY A O 1
ATOM 612 N N . GLU A 1 80 ? 7.126 13.446 -16.272 1.00 56.97 80 GLU A N 1
ATOM 613 C CA . GLU A 1 80 ? 7.044 14.002 -14.921 1.00 56.97 80 GLU A CA 1
ATOM 614 C C . GLU A 1 80 ? 6.443 12.982 -13.935 1.00 56.97 80 GLU A C 1
ATOM 616 O O . GLU A 1 80 ? 5.354 12.456 -14.165 1.00 56.97 80 GLU A O 1
ATOM 621 N N . LYS A 1 81 ? 7.179 12.657 -12.859 1.00 58.62 81 LYS A N 1
ATOM 622 C CA . LYS A 1 81 ? 6.822 11.604 -11.892 1.00 58.62 81 LYS A CA 1
ATOM 623 C C . LYS A 1 81 ? 5.395 11.816 -11.394 1.00 58.62 81 LYS A C 1
ATOM 625 O O . LYS A 1 81 ? 5.178 12.630 -10.491 1.00 58.62 81 LYS A O 1
ATOM 630 N N . LYS A 1 82 ? 4.433 11.068 -11.943 1.00 59.56 82 LYS A N 1
ATOM 631 C CA . LYS A 1 82 ? 3.048 11.084 -11.473 1.00 59.56 82 LYS A CA 1
ATOM 632 C C . LYS A 1 82 ? 3.070 10.655 -10.013 1.00 59.56 82 LYS A C 1
ATOM 634 O O . LYS A 1 82 ? 3.321 9.497 -9.682 1.00 59.56 82 LYS A O 1
ATOM 639 N N . LYS A 1 83 ? 2.872 11.616 -9.113 1.00 64.12 83 LYS A N 1
ATOM 640 C CA . LYS A 1 83 ? 2.683 11.330 -7.692 1.00 64.12 83 LYS A CA 1
ATOM 641 C C . LYS A 1 83 ? 1.468 10.414 -7.613 1.00 64.12 83 LYS A C 1
ATOM 643 O O . LYS A 1 83 ? 0.436 10.753 -8.185 1.00 64.12 83 LYS A O 1
ATOM 648 N N . PHE A 1 84 ? 1.599 9.270 -6.945 1.00 66.94 84 PHE A N 1
ATOM 649 C CA . PHE A 1 84 ? 0.482 8.354 -6.734 1.00 66.94 84 PHE A CA 1
ATOM 650 C C . PHE A 1 84 ? -0.694 9.137 -6.126 1.00 66.94 84 PHE A C 1
ATOM 652 O O . PHE A 1 84 ? -0.636 9.568 -4.971 1.00 66.94 84 PHE A O 1
ATOM 659 N N . ALA A 1 85 ? -1.716 9.405 -6.943 1.00 65.94 85 ALA A N 1
ATOM 660 C CA . ALA A 1 85 ? -2.839 10.256 -6.584 1.00 65.94 85 ALA A CA 1
ATOM 661 C C . ALA A 1 85 ? -3.864 9.409 -5.832 1.00 65.94 85 ALA A C 1
ATOM 663 O O . ALA A 1 85 ? -4.717 8.743 -6.414 1.00 65.94 85 ALA A O 1
ATOM 664 N N . MET A 1 86 ? -3.733 9.394 -4.511 1.00 75.25 86 MET A N 1
ATOM 665 C CA . MET A 1 86 ? -4.657 8.690 -3.637 1.00 75.25 86 MET A CA 1
ATOM 666 C C . MET A 1 86 ? -5.945 9.504 -3.454 1.00 75.25 86 MET A C 1
ATOM 668 O O . MET A 1 86 ? -5.885 10.685 -3.108 1.00 75.25 86 MET A O 1
ATOM 672 N N . LYS A 1 87 ? -7.112 8.866 -3.623 1.00 77.81 87 LYS A N 1
ATOM 673 C CA . LYS A 1 87 ? -8.403 9.461 -3.240 1.00 77.81 87 LYS A CA 1
ATOM 674 C C . LYS A 1 87 ? -8.394 9.739 -1.728 1.00 77.81 87 LYS A C 1
ATOM 676 O O . LYS A 1 87 ? -7.997 8.852 -0.964 1.00 77.81 87 LYS A O 1
ATOM 681 N N . PRO A 1 88 ? -8.816 10.931 -1.270 1.00 82.44 88 PRO A N 1
ATOM 682 C CA . PRO A 1 88 ? -8.841 11.239 0.153 1.00 82.44 88 PRO A CA 1
ATOM 683 C C . PRO A 1 88 ? -9.690 10.206 0.919 1.00 82.44 88 PRO A C 1
ATOM 685 O O . PRO A 1 88 ? -10.756 9.804 0.445 1.00 82.44 88 PRO A O 1
ATOM 688 N N . PRO A 1 89 ? -9.232 9.734 2.091 1.00 84.50 89 PRO A N 1
ATOM 689 C CA . PRO A 1 89 ? -9.940 8.706 2.842 1.00 84.50 89 PRO A CA 1
ATOM 690 C C . PRO A 1 89 ? -11.211 9.277 3.477 1.00 84.50 89 PRO A C 1
ATOM 692 O O . PRO A 1 89 ? -11.136 10.190 4.293 1.00 84.50 89 PRO A O 1
ATOM 695 N N . GLU A 1 90 ? -12.379 8.738 3.143 1.00 86.88 90 GLU A N 1
ATOM 696 C CA . GLU A 1 90 ? -13.656 9.178 3.716 1.00 86.88 90 GLU A CA 1
ATOM 697 C C . GLU A 1 90 ? -13.919 8.490 5.057 1.00 86.88 90 GLU A C 1
ATOM 699 O O . GLU A 1 90 ? -14.161 7.282 5.125 1.00 86.88 90 GLU A O 1
ATOM 704 N N . VAL A 1 91 ? -13.849 9.265 6.140 1.00 88.94 91 VAL A N 1
ATOM 705 C CA . VAL A 1 91 ? -13.970 8.758 7.509 1.00 88.94 91 VAL A CA 1
ATOM 706 C C . VAL A 1 91 ? -15.251 9.288 8.142 1.00 88.94 91 VAL A C 1
ATOM 708 O O . VAL A 1 91 ? -15.384 10.484 8.394 1.00 88.94 91 VAL A O 1
ATOM 711 N N . ALA A 1 92 ? -16.175 8.381 8.443 1.00 87.88 92 ALA A N 1
ATOM 712 C CA . ALA A 1 92 ? -17.422 8.656 9.138 1.00 87.88 92 ALA A CA 1
ATOM 713 C C . ALA A 1 92 ? -17.349 8.184 10.598 1.00 87.88 92 ALA A C 1
ATOM 715 O O . ALA A 1 92 ? -16.616 7.262 10.960 1.00 87.88 92 ALA A O 1
ATOM 716 N N . ARG A 1 93 ? -18.131 8.800 11.486 1.00 85.81 93 ARG A N 1
ATOM 717 C CA . ARG A 1 93 ? -18.221 8.357 12.884 1.00 85.81 93 ARG A CA 1
ATOM 718 C C . ARG A 1 93 ? -19.373 7.370 13.037 1.00 85.81 93 ARG A C 1
ATOM 720 O O . ARG A 1 93 ? -20.531 7.764 12.969 1.00 85.81 93 ARG A O 1
ATOM 727 N N . ALA A 1 94 ? -19.061 6.107 13.313 1.00 83.38 94 ALA A N 1
ATOM 728 C CA . ALA A 1 94 ? -20.051 5.090 13.666 1.00 83.38 94 ALA A CA 1
ATOM 729 C C . ALA A 1 94 ? -20.323 5.117 15.186 1.00 83.38 94 ALA A C 1
ATOM 731 O O . ALA A 1 94 ? -20.003 4.186 15.926 1.00 83.38 94 ALA A O 1
ATOM 732 N N . GLY A 1 95 ? -20.875 6.229 15.678 1.00 85.31 95 GLY A N 1
ATOM 733 C CA . GLY A 1 95 ? -21.172 6.450 17.098 1.00 85.31 95 GLY A CA 1
ATOM 734 C C . GLY A 1 95 ? -20.012 7.047 17.912 1.00 85.31 95 GLY A C 1
ATOM 735 O O . GLY A 1 95 ? -19.093 7.661 17.377 1.00 85.31 95 GLY A O 1
ATOM 736 N N . SER A 1 96 ? -20.060 6.902 19.245 1.00 83.38 96 SER A N 1
ATOM 737 C CA . SER A 1 96 ? -19.164 7.640 20.165 1.00 83.38 96 SER A CA 1
ATOM 738 C C . SER A 1 96 ? -17.754 7.045 20.308 1.00 83.38 96 SER A C 1
ATOM 740 O O . SER A 1 96 ? -16.806 7.767 20.621 1.00 83.38 96 SER A O 1
ATOM 742 N N . LYS A 1 97 ? -17.588 5.732 20.100 1.00 86.31 97 LYS A N 1
ATOM 743 C CA . LYS A 1 97 ? -16.312 5.010 20.305 1.00 86.31 97 LYS A CA 1
ATOM 744 C C . LYS A 1 97 ? -15.860 4.193 19.091 1.00 86.31 97 LYS A C 1
ATOM 746 O O . LYS A 1 97 ? -14.905 3.428 19.213 1.00 86.31 97 LYS A O 1
ATOM 751 N N . LYS A 1 98 ? -16.543 4.301 17.951 1.00 91.25 98 LYS A N 1
ATOM 752 C CA . LYS A 1 98 ? -16.172 3.591 16.724 1.00 91.25 98 LYS A CA 1
ATOM 753 C C . LYS A 1 98 ? -16.077 4.584 15.574 1.00 91.25 98 LYS A C 1
ATOM 755 O O . LYS A 1 98 ? -16.885 5.504 15.465 1.00 91.25 98 LYS A O 1
ATOM 760 N N . THR A 1 99 ? -15.087 4.376 14.725 1.00 91.50 99 THR A N 1
ATOM 761 C CA . THR A 1 99 ? -14.860 5.163 13.516 1.00 91.50 99 THR A CA 1
ATOM 762 C C . THR A 1 99 ? -15.011 4.227 12.321 1.00 91.50 99 THR A C 1
ATOM 764 O O . THR A 1 99 ? -14.448 3.133 12.334 1.00 91.50 99 THR A O 1
ATOM 767 N N . ALA A 1 100 ? -15.804 4.630 11.334 1.00 91.75 100 ALA A N 1
ATOM 768 C CA . ALA A 1 100 ? -16.027 3.898 10.098 1.00 91.75 100 ALA A CA 1
ATOM 769 C C . ALA A 1 100 ? -15.223 4.539 8.968 1.00 91.75 100 ALA A C 1
ATOM 771 O O . ALA A 1 100 ? -15.263 5.750 8.765 1.00 91.75 100 ALA A O 1
ATOM 772 N N . PHE A 1 101 ? -14.498 3.717 8.228 1.00 91.81 101 PHE A N 1
ATOM 773 C CA . PHE A 1 101 ? -13.783 4.114 7.030 1.00 91.81 101 PHE A CA 1
ATOM 774 C C . PHE A 1 101 ? -14.496 3.503 5.825 1.00 91.81 101 PHE A C 1
ATOM 776 O O . PHE A 1 101 ? -14.374 2.304 5.571 1.00 91.81 101 PHE A O 1
ATOM 783 N N . SER A 1 102 ? -15.271 4.329 5.119 1.00 90.56 102 SER A N 1
A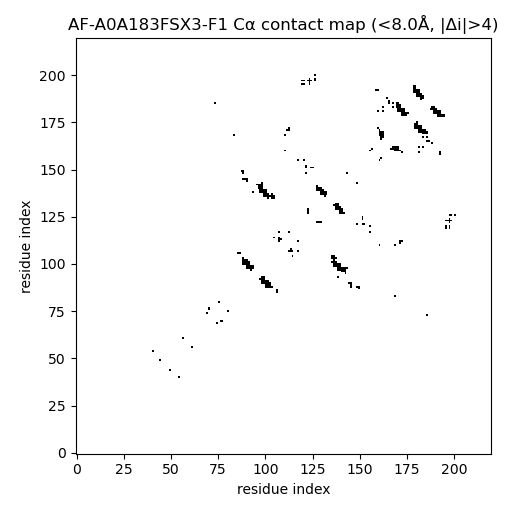TOM 784 C CA . SER A 1 102 ? -16.145 3.884 4.029 1.00 90.56 102 SER A CA 1
ATOM 785 C C . SER A 1 102 ? -15.346 3.492 2.785 1.00 90.56 102 SER A C 1
ATOM 787 O O . SER A 1 102 ? -15.571 2.440 2.200 1.00 90.56 102 SER A O 1
ATOM 789 N N . ASN A 1 103 ? -14.339 4.293 2.424 1.00 89.31 103 ASN A N 1
ATOM 790 C CA . ASN A 1 103 ? -13.581 4.142 1.179 1.00 89.31 103 ASN A CA 1
ATOM 791 C C . ASN A 1 103 ? -12.422 3.112 1.245 1.00 89.31 103 ASN A C 1
ATOM 793 O O . ASN A 1 103 ? -11.429 3.214 0.526 1.00 89.31 103 ASN A O 1
ATOM 797 N N . PHE A 1 104 ? -12.481 2.138 2.154 1.00 90.81 104 PHE A N 1
ATOM 798 C CA . PHE A 1 104 ? -11.344 1.246 2.401 1.00 90.81 104 PHE A CA 1
ATOM 799 C C . PHE A 1 104 ? -11.061 0.304 1.218 1.00 90.81 104 PHE A C 1
ATOM 801 O O . PHE A 1 104 ? -9.916 0.192 0.774 1.00 90.81 104 PHE A O 1
ATOM 808 N N . ALA A 1 105 ? -12.095 -0.343 0.675 1.00 90.75 105 ALA A N 1
ATOM 809 C CA . ALA A 1 105 ? -11.921 -1.308 -0.409 1.00 90.75 105 ALA A CA 1
ATOM 810 C C . ALA A 1 105 ? -11.533 -0.661 -1.746 1.00 90.75 105 ALA A C 1
ATOM 812 O O . ALA A 1 105 ? -10.718 -1.232 -2.468 1.00 90.75 105 ALA A O 1
ATOM 813 N N . GLU A 1 106 ? -12.046 0.528 -2.086 1.00 90.50 106 GLU A N 1
ATOM 814 C CA . GLU A 1 106 ? -11.621 1.208 -3.323 1.00 90.50 106 GLU A CA 1
ATOM 815 C C . GLU A 1 106 ? -10.137 1.579 -3.247 1.00 90.50 106 GLU A C 1
ATOM 817 O O . GLU A 1 106 ? -9.400 1.386 -4.210 1.00 90.50 106 GLU A O 1
ATOM 822 N N . ILE A 1 107 ? -9.674 2.039 -2.079 1.00 90.94 107 ILE A N 1
ATOM 823 C CA . ILE A 1 107 ? -8.265 2.363 -1.839 1.00 90.94 107 ILE A CA 1
ATOM 824 C C . ILE A 1 107 ? -7.381 1.114 -1.973 1.00 90.94 107 ILE A C 1
ATOM 826 O O . ILE A 1 107 ? -6.333 1.174 -2.619 1.00 90.94 107 ILE A O 1
ATOM 830 N N . CYS A 1 108 ? -7.800 -0.029 -1.424 1.00 91.06 108 CYS A N 1
ATOM 831 C CA . CYS A 1 108 ? -7.053 -1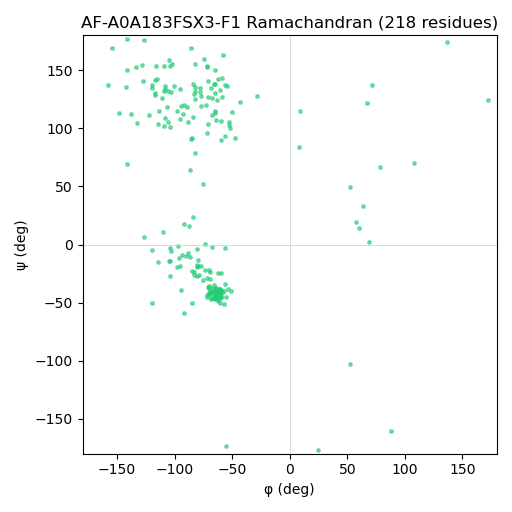.284 -1.561 1.00 91.06 108 CYS A CA 1
ATOM 832 C C . CYS A 1 108 ? -6.974 -1.755 -3.023 1.00 91.06 108 CYS A C 1
ATOM 834 O O . CYS A 1 108 ? -5.900 -2.161 -3.479 1.00 91.06 108 CYS A O 1
ATOM 836 N N . ARG A 1 109 ? -8.071 -1.619 -3.783 1.00 90.38 109 ARG A N 1
ATOM 837 C CA . ARG A 1 109 ? -8.111 -1.913 -5.226 1.00 90.38 109 ARG A CA 1
ATOM 838 C C . ARG A 1 109 ? -7.213 -0.975 -6.029 1.00 90.38 109 ARG A C 1
ATOM 840 O O . ARG A 1 109 ? -6.466 -1.450 -6.877 1.00 90.38 109 ARG A O 1
ATOM 847 N N . LEU A 1 110 ? -7.224 0.325 -5.724 1.00 89.50 110 LEU A N 1
ATOM 848 C CA . LEU A 1 110 ? -6.371 1.323 -6.379 1.00 89.50 110 LEU A CA 1
ATOM 849 C C . LEU A 1 110 ? -4.879 1.004 -6.196 1.00 89.50 110 LEU A C 1
ATOM 851 O O . LEU A 1 110 ? -4.095 1.145 -7.128 1.00 89.50 110 LEU A O 1
ATOM 855 N N . MET A 1 111 ? -4.489 0.539 -5.006 1.00 89.62 111 MET A N 1
ATOM 856 C CA . MET A 1 111 ? -3.111 0.130 -4.709 1.00 89.62 111 MET A CA 1
ATOM 857 C C . MET A 1 111 ? -2.765 -1.286 -5.201 1.00 89.62 111 MET A C 1
ATOM 859 O O . MET A 1 111 ? -1.621 -1.703 -5.034 1.00 89.62 111 MET A O 1
ATOM 863 N N . LYS A 1 112 ? -3.720 -2.042 -5.765 1.00 89.94 112 LYS A N 1
ATOM 864 C CA . LYS A 1 112 ? -3.554 -3.456 -6.153 1.00 89.94 112 LYS A CA 1
ATOM 865 C C . LYS A 1 112 ? -3.024 -4.311 -4.984 1.00 89.94 112 LYS A C 1
ATOM 867 O O . LYS A 1 112 ? -2.021 -5.018 -5.104 1.00 89.94 112 LYS A O 1
ATOM 872 N N . ARG A 1 113 ? -3.647 -4.204 -3.803 1.00 92.56 113 ARG A N 1
ATOM 873 C CA . ARG A 1 113 ? -3.242 -4.942 -2.587 1.00 92.56 113 ARG A CA 1
ATOM 874 C C . ARG A 1 113 ? -4.404 -5.681 -1.945 1.00 92.56 113 ARG A C 1
ATOM 876 O O . ARG A 1 113 ? -5.552 -5.276 -2.063 1.00 92.56 113 ARG A O 1
ATOM 883 N N . GLN A 1 114 ? -4.077 -6.749 -1.216 1.00 92.00 114 GLN A N 1
ATOM 884 C CA . GLN A 1 114 ? -5.061 -7.500 -0.442 1.00 92.00 114 GLN A CA 1
ATOM 885 C C . GLN A 1 114 ? -5.538 -6.698 0.776 1.00 92.00 114 GLN A C 1
ATOM 887 O O . GLN A 1 114 ? -4.731 -6.319 1.630 1.00 92.00 114 GLN A O 1
ATOM 892 N N . ASP A 1 115 ? -6.855 -6.549 0.911 1.00 92.25 115 ASP A N 1
ATOM 893 C CA . ASP A 1 115 ? -7.534 -5.848 2.010 1.00 92.25 115 ASP A CA 1
ATOM 894 C C . ASP A 1 115 ? -7.066 -6.322 3.394 1.00 92.25 115 ASP A C 1
ATOM 896 O O . ASP A 1 115 ? -6.839 -5.522 4.301 1.00 92.25 115 ASP A O 1
ATOM 900 N N . LYS A 1 116 ? -6.847 -7.636 3.551 1.00 91.75 116 LYS A N 1
ATOM 901 C CA . LYS A 1 116 ? -6.373 -8.246 4.805 1.00 91.75 116 LYS A CA 1
ATOM 902 C C . LYS A 1 116 ? -4.995 -7.729 5.228 1.00 91.75 116 LYS A C 1
ATOM 904 O O . LYS A 1 116 ? -4.763 -7.525 6.417 1.00 91.75 116 LYS A O 1
ATOM 909 N N . HIS A 1 117 ? -4.088 -7.514 4.274 1.00 93.19 117 HIS A N 1
ATOM 910 C CA . HIS A 1 117 ? -2.736 -7.036 4.563 1.00 93.19 117 HIS A CA 1
ATOM 911 C C . HIS A 1 117 ? -2.752 -5.562 4.987 1.00 93.19 117 HIS A C 1
ATOM 913 O O . HIS A 1 117 ? -2.163 -5.201 6.007 1.00 93.19 117 HIS A O 1
ATOM 919 N N . VAL A 1 118 ? -3.499 -4.726 4.256 1.00 93.06 118 VAL A N 1
ATOM 920 C CA . VAL A 1 118 ? -3.666 -3.298 4.578 1.00 93.06 118 VAL A CA 1
ATOM 921 C C . VAL A 1 118 ? -4.347 -3.129 5.939 1.00 93.06 118 VAL A C 1
ATOM 923 O O . VAL A 1 118 ? -3.909 -2.318 6.754 1.00 93.06 118 VAL A O 1
ATOM 926 N N . LEU A 1 119 ? -5.377 -3.936 6.220 1.00 93.31 119 LEU A N 1
ATOM 927 C CA . LEU A 1 119 ? -6.063 -3.963 7.510 1.00 93.31 119 LEU A CA 1
ATOM 928 C C . LEU A 1 119 ? -5.092 -4.265 8.654 1.00 93.31 119 LEU A C 1
ATOM 930 O O . LEU A 1 119 ? -5.051 -3.525 9.636 1.00 93.31 119 LEU A O 1
ATOM 934 N N . GLN A 1 120 ? -4.307 -5.338 8.526 1.00 92.75 120 GLN A N 1
ATOM 935 C CA . GLN A 1 120 ? -3.351 -5.749 9.553 1.00 92.75 120 GLN A CA 1
ATOM 936 C C . GLN A 1 120 ? -2.335 -4.639 9.847 1.00 92.75 120 GLN A C 1
ATOM 938 O O . GLN A 1 120 ? -2.042 -4.369 11.012 1.00 92.75 120 GLN A O 1
ATOM 943 N N . PHE A 1 121 ? -1.835 -3.968 8.806 1.00 94.00 121 PHE A N 1
ATOM 944 C CA . PHE A 1 121 ? -0.906 -2.849 8.953 1.00 94.00 121 PHE A CA 1
ATOM 945 C C . PHE A 1 121 ? -1.552 -1.660 9.667 1.00 94.00 121 PHE A C 1
ATOM 947 O O . PHE A 1 121 ? -0.990 -1.119 10.617 1.00 94.00 121 PHE A O 1
ATOM 954 N N . LEU A 1 122 ? -2.762 -1.281 9.250 1.00 92.81 122 LEU A N 1
ATOM 955 C CA . LEU A 1 122 ? -3.470 -0.140 9.818 1.00 92.81 122 LEU A CA 1
ATOM 956 C C . LEU A 1 122 ? -3.774 -0.345 11.307 1.00 92.81 122 LEU A C 1
ATOM 958 O O . LEU A 1 122 ? -3.597 0.569 12.111 1.00 92.81 122 LEU A O 1
ATOM 962 N N . LEU A 1 123 ? -4.200 -1.550 11.687 1.00 91.62 123 LEU A N 1
ATOM 963 C CA . LEU A 1 123 ? -4.468 -1.896 13.082 1.00 91.62 123 LEU A CA 1
ATOM 964 C C . LEU A 1 123 ? -3.191 -1.930 13.928 1.00 91.62 123 LEU A C 1
ATOM 966 O O . LEU A 1 123 ? -3.224 -1.489 15.079 1.00 91.62 123 LEU A O 1
ATOM 970 N N . ALA A 1 124 ? -2.077 -2.409 13.364 1.00 92.44 124 ALA A N 1
ATOM 971 C CA . ALA A 1 124 ? -0.781 -2.423 14.035 1.00 92.44 124 ALA A CA 1
ATOM 972 C C . ALA A 1 124 ? -0.254 -1.003 14.300 1.00 92.44 124 ALA A C 1
ATOM 974 O O . ALA A 1 124 ? 0.138 -0.707 15.426 1.00 92.44 124 ALA A O 1
ATOM 975 N N . GLU A 1 125 ? -0.312 -0.112 13.307 1.00 92.25 125 GLU A N 1
ATOM 976 C CA . GLU A 1 125 ? 0.150 1.279 13.435 1.00 92.25 125 GLU A CA 1
ATOM 977 C C . GLU A 1 125 ? -0.751 2.128 14.340 1.00 92.25 125 GLU A C 1
ATOM 979 O O . GLU A 1 125 ? -0.261 2.960 15.100 1.00 92.25 125 GLU A O 1
ATOM 984 N N . LEU A 1 126 ? -2.072 1.925 14.286 1.00 89.06 126 LEU A N 1
ATOM 985 C CA . LEU A 1 126 ? -3.012 2.640 15.157 1.00 89.06 126 LEU A CA 1
ATOM 986 C C . LEU A 1 126 ? -3.086 2.043 16.571 1.00 89.06 126 LEU A C 1
ATOM 988 O O . LEU A 1 126 ? -3.679 2.658 17.455 1.00 89.06 126 LEU A O 1
ATOM 992 N N . GLY A 1 127 ? -2.541 0.843 16.793 1.00 88.94 127 GLY A N 1
ATOM 993 C CA . GLY A 1 127 ? -2.615 0.141 18.076 1.00 88.94 127 GLY A CA 1
ATOM 994 C C . GLY A 1 127 ? -4.045 -0.236 18.477 1.00 88.94 127 GLY A C 1
ATOM 995 O O . GLY A 1 127 ? -4.391 -0.222 19.660 1.00 88.94 127 GLY A O 1
ATOM 996 N N . THR A 1 128 ? -4.908 -0.536 17.504 1.00 87.94 128 THR A N 1
ATOM 997 C CA . THR A 1 128 ? -6.334 -0.805 17.745 1.00 87.94 128 THR A CA 1
ATOM 998 C C . THR A 1 128 ? -6.792 -2.132 17.165 1.00 87.94 128 THR A C 1
ATOM 1000 O O . THR A 1 128 ? -6.041 -2.866 16.534 1.00 87.94 128 THR A O 1
ATOM 1003 N N . THR A 1 129 ? -8.053 -2.476 17.430 1.00 88.06 129 THR A N 1
ATOM 1004 C CA . THR A 1 129 ? -8.712 -3.630 16.811 1.00 88.06 129 THR A CA 1
ATOM 1005 C C . THR A 1 129 ? -9.878 -3.135 15.972 1.00 88.06 129 THR A C 1
ATOM 1007 O O . THR A 1 129 ? -10.588 -2.205 16.370 1.00 88.06 129 THR A O 1
ATOM 1010 N N . GLY A 1 130 ? -10.079 -3.767 14.825 1.00 90.31 130 GLY A N 1
ATOM 1011 C CA . GLY A 1 130 ? -11.141 -3.434 13.892 1.00 90.31 130 GLY A CA 1
ATOM 1012 C C . GLY A 1 130 ? -11.518 -4.636 13.045 1.00 90.31 130 GLY A C 1
ATOM 1013 O O . GLY A 1 130 ? -10.839 -5.662 13.069 1.00 90.31 130 GLY A O 1
ATOM 1014 N N . SER A 1 131 ? -12.626 -4.501 12.333 1.00 90.81 131 SER A N 1
ATOM 1015 C CA . SER A 1 131 ? -13.153 -5.516 11.428 1.00 90.81 131 SER A CA 1
ATOM 1016 C C . SER A 1 131 ? -13.714 -4.848 10.183 1.00 90.81 131 SER A C 1
ATOM 1018 O O . SER A 1 131 ? -14.195 -3.714 10.243 1.00 90.81 131 SER A O 1
ATOM 1020 N N . ILE A 1 132 ? -13.654 -5.560 9.065 1.00 91.31 132 ILE A N 1
ATOM 1021 C CA . ILE A 1 132 ? -14.328 -5.161 7.832 1.00 91.31 132 ILE A CA 1
ATOM 1022 C C . ILE A 1 132 ? -15.786 -5.606 7.952 1.00 91.31 132 ILE A C 1
ATOM 1024 O O . ILE A 1 132 ? -16.055 -6.728 8.382 1.00 91.31 132 ILE A O 1
ATOM 1028 N N . ASP A 1 133 ? -16.703 -4.700 7.645 1.00 89.69 133 ASP A N 1
ATOM 1029 C CA . ASP A 1 133 ? -18.140 -4.951 7.609 1.00 89.69 133 ASP A CA 1
ATOM 1030 C C . ASP A 1 133 ? -18.580 -5.514 6.243 1.00 89.69 133 ASP A C 1
ATOM 1032 O O . ASP A 1 133 ? -17.819 -5.475 5.274 1.00 89.69 133 ASP A O 1
ATOM 1036 N N . GLY A 1 134 ? -19.820 -6.002 6.141 1.00 83.62 134 GLY A N 1
ATOM 1037 C CA . GLY A 1 134 ? -20.388 -6.544 4.897 1.00 83.62 134 GLY A CA 1
ATOM 1038 C C . GLY A 1 134 ? -20.436 -5.539 3.739 1.00 83.62 134 GLY A C 1
ATOM 1039 O O . GLY A 1 134 ? -20.367 -5.931 2.580 1.00 83.62 134 GLY A O 1
ATOM 1040 N N . ASN A 1 135 ? -20.461 -4.241 4.047 1.00 83.75 135 ASN A N 1
ATOM 1041 C CA . ASN A 1 135 ? -20.453 -3.158 3.060 1.00 83.75 135 ASN A CA 1
ATOM 1042 C C . ASN A 1 135 ? -19.030 -2.742 2.641 1.00 83.75 135 ASN A C 1
ATOM 1044 O O . ASN A 1 135 ? -18.837 -1.643 2.127 1.00 83.75 135 ASN A O 1
ATOM 1048 N N . ASN A 1 136 ? -18.015 -3.569 2.921 1.00 86.31 136 ASN A N 1
ATOM 1049 C CA . ASN A 1 136 ? -16.596 -3.286 2.675 1.00 86.31 136 ASN A CA 1
ATOM 1050 C C . ASN A 1 136 ? -16.051 -2.042 3.415 1.00 86.31 136 ASN A C 1
ATOM 1052 O O . ASN A 1 136 ? -14.944 -1.574 3.137 1.00 86.31 136 ASN A O 1
ATOM 1056 N N . CYS A 1 137 ? -16.800 -1.546 4.401 1.00 88.69 137 CYS A N 1
ATOM 1057 C CA . CYS A 1 137 ? -16.396 -0.472 5.296 1.00 88.69 137 CYS A CA 1
ATOM 1058 C C . CYS A 1 137 ? -15.531 -1.032 6.429 1.00 88.69 137 CYS A C 1
ATOM 1060 O O . CYS A 1 137 ? -15.875 -2.035 7.055 1.00 88.69 137 CYS A O 1
ATOM 1062 N N . LEU A 1 138 ? -14.429 -0.360 6.758 1.00 91.62 138 LEU A N 1
ATOM 1063 C CA . LEU A 1 138 ? -13.595 -0.746 7.893 1.00 91.62 138 LEU A CA 1
ATOM 1064 C C . LEU A 1 138 ? -14.075 -0.053 9.173 1.00 91.62 138 LEU A C 1
ATOM 1066 O O . LEU A 1 138 ? -14.022 1.170 9.288 1.00 91.62 138 LEU A O 1
ATOM 1070 N N . ILE A 1 139 ? -14.497 -0.837 10.166 1.00 92.25 139 ILE A N 1
ATOM 1071 C CA . ILE A 1 139 ? -14.892 -0.343 11.486 1.00 92.25 139 ILE A CA 1
ATOM 1072 C C . ILE A 1 139 ? -13.732 -0.505 12.468 1.00 92.25 139 ILE A C 1
ATOM 1074 O O . ILE A 1 139 ? -13.344 -1.618 12.828 1.00 92.25 139 ILE A O 1
ATOM 1078 N N . VAL A 1 140 ? -13.208 0.618 12.958 1.00 92.88 140 VAL A N 1
ATOM 1079 C CA . VAL A 1 140 ? -12.116 0.668 13.938 1.00 92.88 140 VAL A CA 1
ATOM 1080 C C . VAL A 1 140 ? -12.650 1.113 15.296 1.00 92.88 140 VAL A C 1
ATOM 1082 O O . VAL A 1 140 ? -13.439 2.057 15.403 1.00 92.88 140 VAL A O 1
ATOM 1085 N N . LYS A 1 141 ? -12.206 0.450 16.368 1.00 89.38 141 LYS A N 1
ATOM 1086 C CA . LYS A 1 141 ? -12.504 0.883 17.740 1.00 89.38 141 LYS A CA 1
ATOM 1087 C C . LYS A 1 141 ? -11.617 2.068 18.105 1.00 89.38 141 LYS A C 1
ATOM 1089 O O . LYS A 1 141 ? -10.401 1.933 18.153 1.00 89.38 141 LYS A O 1
ATOM 1094 N N . GLY A 1 142 ? -12.228 3.202 18.414 1.00 88.94 142 GLY A N 1
ATOM 1095 C CA . GLY A 1 142 ? -11.540 4.430 18.790 1.00 88.94 142 GLY A CA 1
ATOM 1096 C C . GLY A 1 142 ? -12.131 5.659 18.113 1.00 88.94 142 GLY A C 1
ATOM 1097 O O . GLY A 1 142 ? -13.033 5.568 17.276 1.00 88.94 142 GLY A O 1
ATOM 1098 N N . ARG A 1 143 ? -11.614 6.822 18.512 1.00 88.62 143 ARG A N 1
ATOM 1099 C CA . ARG A 1 143 ? -11.923 8.118 17.907 1.00 88.62 143 ARG A CA 1
ATOM 1100 C C . ARG A 1 143 ? -10.725 8.540 17.074 1.00 88.62 143 ARG A C 1
ATOM 1102 O O . ARG A 1 143 ? -9.717 8.954 17.634 1.00 88.62 143 ARG A O 1
ATOM 1109 N N . PHE A 1 144 ? -10.850 8.436 15.757 1.00 90.88 144 PHE A N 1
ATOM 1110 C CA . PHE A 1 144 ? -9.780 8.802 14.840 1.00 90.88 144 PHE A CA 1
ATOM 1111 C C . PHE A 1 144 ? -10.231 9.915 13.904 1.00 90.88 144 PHE A C 1
ATOM 1113 O O . PHE A 1 144 ? -11.334 9.897 13.364 1.00 90.88 144 PHE A O 1
ATOM 1120 N N . GLN A 1 145 ? -9.362 10.905 13.737 1.00 91.31 145 GLN A N 1
ATOM 1121 C CA . GLN A 1 145 ? -9.482 11.915 12.695 1.00 91.31 145 GLN A CA 1
ATOM 1122 C C . GLN A 1 145 ? -8.927 11.379 11.370 1.00 91.31 145 GLN A C 1
ATOM 1124 O O . GLN A 1 145 ? -8.024 10.541 11.359 1.00 91.31 145 GLN A O 1
ATOM 1129 N N . GLN A 1 146 ? -9.407 11.934 10.256 1.00 90.56 146 GLN A N 1
ATOM 1130 C CA . GLN A 1 146 ? -8.956 11.600 8.900 1.00 90.56 146 GLN A CA 1
ATOM 1131 C C . GLN A 1 146 ? -7.430 11.719 8.727 1.00 90.56 146 GLN A C 1
ATOM 1133 O O . GLN A 1 146 ? -6.807 10.853 8.116 1.00 90.56 146 GLN A O 1
ATOM 1138 N N . LYS A 1 147 ? -6.811 12.731 9.354 1.00 90.50 147 LYS A N 1
ATOM 1139 C CA . LYS A 1 147 ? -5.358 12.975 9.312 1.00 90.50 147 LYS A CA 1
ATOM 1140 C C . LYS A 1 147 ? -4.522 11.780 9.784 1.00 90.50 147 LYS A C 1
ATOM 1142 O O . LYS A 1 147 ? -3.436 11.542 9.262 1.00 90.50 147 LYS A O 1
ATOM 1147 N N . HIS A 1 148 ? -5.014 11.015 10.761 1.00 90.75 148 HIS A N 1
ATOM 1148 C CA . HIS A 1 148 ? -4.290 9.842 11.254 1.00 90.75 148 HIS A CA 1
ATOM 1149 C C . HIS A 1 148 ? -4.270 8.723 10.212 1.00 90.75 148 HIS A C 1
ATOM 1151 O O . HIS A 1 148 ? -3.217 8.136 9.979 1.00 90.75 148 HIS A O 1
ATOM 1157 N N . PHE A 1 149 ? -5.398 8.475 9.540 1.00 91.62 149 PHE A N 1
ATOM 1158 C CA . PHE A 1 149 ? -5.471 7.480 8.469 1.00 91.62 149 PHE A CA 1
ATOM 1159 C C . PHE A 1 149 ? -4.585 7.860 7.283 1.00 91.62 149 PHE A C 1
ATOM 1161 O O . PHE A 1 149 ? -3.864 7.008 6.776 1.00 91.62 149 PHE A O 1
ATOM 1168 N N . GLU A 1 150 ? -4.570 9.135 6.885 1.00 91.50 150 GLU A N 1
ATOM 1169 C CA . GLU A 1 150 ? -3.699 9.607 5.804 1.00 91.50 150 GLU A CA 1
ATOM 1170 C C . GLU A 1 150 ? -2.212 9.384 6.126 1.00 91.50 150 GLU A C 1
ATOM 1172 O O . GLU A 1 150 ? -1.467 8.860 5.298 1.00 91.50 150 GLU A O 1
ATOM 1177 N N . SER A 1 151 ? -1.783 9.725 7.346 1.00 92.81 151 SER A N 1
ATOM 1178 C CA . SER A 1 151 ? -0.396 9.532 7.784 1.00 92.81 151 SER A CA 1
ATOM 1179 C C . SER A 1 151 ? 0.024 8.059 7.726 1.00 92.81 151 SER A C 1
ATOM 1181 O O . SER A 1 151 ? 1.083 7.731 7.186 1.00 92.81 151 SER A O 1
ATOM 1183 N N . VAL A 1 152 ? -0.829 7.153 8.214 1.00 92.81 152 VAL A N 1
ATOM 1184 C CA . VAL A 1 152 ? -0.539 5.712 8.202 1.00 92.81 152 VAL A CA 1
ATOM 1185 C C . VAL A 1 152 ? -0.549 5.147 6.778 1.00 92.81 152 VAL A C 1
ATOM 1187 O O . VAL A 1 152 ? 0.355 4.395 6.416 1.00 92.81 152 VAL A O 1
ATOM 1190 N N . LEU A 1 153 ? -1.502 5.547 5.933 1.00 92.12 153 LEU A N 1
ATOM 1191 C CA . LEU A 1 153 ? -1.557 5.110 4.532 1.00 92.12 153 LEU A CA 1
ATOM 1192 C C . LEU A 1 153 ? -0.339 5.602 3.741 1.00 92.12 153 LEU A C 1
ATOM 1194 O O . LEU A 1 153 ? 0.227 4.846 2.957 1.00 92.12 153 LEU A O 1
ATOM 1198 N N . ARG A 1 154 ? 0.149 6.818 4.009 1.00 91.25 154 ARG A N 1
ATOM 1199 C CA . ARG A 1 154 ? 1.383 7.335 3.400 1.00 91.25 154 ARG A CA 1
ATOM 1200 C C . ARG A 1 154 ? 2.608 6.491 3.765 1.00 91.25 154 ARG A C 1
ATOM 1202 O O . ARG A 1 154 ? 3.440 6.227 2.897 1.00 91.25 154 ARG A O 1
ATOM 1209 N N . LYS A 1 155 ? 2.715 6.038 5.021 1.00 92.44 155 LYS A N 1
ATOM 1210 C CA . LYS A 1 155 ? 3.767 5.090 5.435 1.00 92.44 155 LYS A CA 1
ATOM 1211 C C . LYS A 1 155 ? 3.625 3.750 4.712 1.00 92.44 155 LYS A C 1
ATOM 1213 O O . LYS A 1 155 ? 4.615 3.236 4.203 1.00 92.44 155 LYS A O 1
ATOM 1218 N N . TYR A 1 156 ? 2.401 3.227 4.615 1.00 93.44 156 TYR A N 1
ATOM 1219 C CA . TYR A 1 156 ? 2.129 1.966 3.925 1.00 93.44 156 TYR A CA 1
ATOM 1220 C C . TYR A 1 156 ? 2.544 2.014 2.451 1.00 93.44 156 TYR A C 1
ATOM 1222 O O . TYR A 1 156 ? 3.212 1.105 1.968 1.00 93.44 156 TYR A O 1
ATOM 1230 N N . ILE A 1 157 ? 2.203 3.099 1.748 1.00 92.19 157 ILE A N 1
ATOM 1231 C CA . ILE A 1 157 ? 2.553 3.281 0.335 1.00 92.19 157 ILE A CA 1
ATOM 1232 C C . ILE A 1 157 ? 4.074 3.283 0.147 1.00 92.19 157 ILE A C 1
ATOM 1234 O O . ILE A 1 157 ? 4.577 2.656 -0.781 1.00 92.19 157 ILE A O 1
ATOM 1238 N N . LYS A 1 158 ? 4.815 3.950 1.038 1.00 90.88 158 LYS A N 1
ATOM 1239 C CA . LYS A 1 158 ? 6.279 4.029 0.959 1.00 90.88 158 LYS A CA 1
ATOM 1240 C C . LYS A 1 158 ? 6.976 2.682 1.157 1.00 90.88 158 LYS A C 1
ATOM 1242 O O . LYS A 1 158 ? 8.007 2.462 0.532 1.00 90.88 158 LYS A O 1
ATOM 1247 N N . GLU A 1 159 ? 6.427 1.824 2.010 1.00 91.38 159 GLU A N 1
ATOM 1248 C CA . GLU A 1 159 ? 7.060 0.558 2.395 1.00 91.38 159 GLU A CA 1
ATOM 1249 C C . GLU A 1 159 ? 6.582 -0.638 1.550 1.00 91.38 159 GLU A C 1
ATOM 1251 O O . GLU A 1 159 ? 7.381 -1.494 1.190 1.00 91.38 159 GLU A O 1
ATOM 1256 N N . TYR A 1 160 ? 5.289 -0.706 1.205 1.00 92.31 160 TYR A N 1
ATOM 1257 C CA . TYR A 1 160 ? 4.663 -1.915 0.639 1.00 92.31 160 TYR A CA 1
ATOM 1258 C C . TYR A 1 160 ? 4.061 -1.738 -0.766 1.00 92.31 160 TYR A C 1
ATOM 1260 O O . TYR A 1 160 ? 3.557 -2.708 -1.346 1.00 92.31 160 TYR A O 1
ATOM 1268 N N . VAL A 1 161 ? 4.055 -0.518 -1.317 1.00 91.25 161 VAL A N 1
ATOM 1269 C CA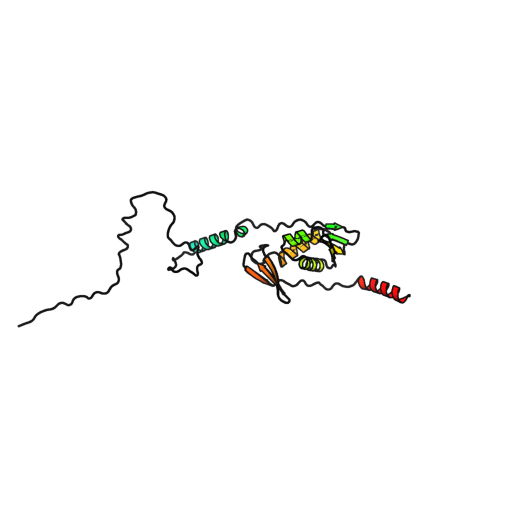 . VAL A 1 161 ? 3.468 -0.221 -2.641 1.00 91.25 161 VAL A CA 1
ATOM 1270 C C . VAL A 1 161 ? 4.515 0.332 -3.601 1.00 91.25 161 VAL A C 1
ATOM 1272 O O . VAL A 1 161 ? 4.655 -0.172 -4.711 1.00 91.25 161 VAL A O 1
ATOM 1275 N N . MET A 1 162 ? 5.273 1.347 -3.194 1.00 90.81 162 MET A N 1
ATOM 1276 C CA . MET A 1 162 ? 6.310 1.926 -4.040 1.00 90.81 162 MET A CA 1
ATOM 1277 C C . MET A 1 162 ? 7.559 1.053 -4.046 1.00 90.81 162 MET A C 1
ATOM 1279 O O . MET A 1 162 ? 8.057 0.650 -2.999 1.00 90.81 162 MET A O 1
ATOM 1283 N N . CYS A 1 163 ? 8.111 0.822 -5.233 1.00 90.62 163 CYS A N 1
ATOM 1284 C CA . CYS A 1 163 ? 9.412 0.182 -5.352 1.00 90.62 163 CYS A CA 1
ATOM 1285 C C . CYS A 1 163 ? 10.526 1.069 -4.759 1.00 90.62 163 CYS A C 1
ATOM 1287 O O . CYS A 1 163 ? 10.566 2.276 -5.006 1.00 90.62 163 CYS A O 1
ATOM 1289 N N . HIS A 1 164 ? 11.476 0.480 -4.027 1.00 88.19 164 HIS A N 1
ATOM 1290 C CA . HIS A 1 164 ? 12.581 1.227 -3.414 1.00 88.19 164 HIS A CA 1
ATOM 1291 C C . HIS A 1 164 ? 13.596 1.785 -4.428 1.00 88.19 164 HIS A C 1
ATOM 1293 O O . HIS A 1 164 ? 14.263 2.772 -4.127 1.00 88.19 164 HIS A O 1
ATOM 1299 N N . THR A 1 165 ? 13.702 1.197 -5.624 1.00 88.50 165 THR A N 1
ATOM 1300 C CA . THR A 1 165 ? 14.653 1.621 -6.667 1.00 88.50 165 THR A CA 1
ATOM 1301 C C . THR A 1 165 ? 14.028 2.639 -7.623 1.00 88.50 165 THR A C 1
ATOM 1303 O O . THR A 1 165 ? 14.497 3.771 -7.726 1.00 88.50 165 THR A O 1
ATOM 1306 N N . CYS A 1 166 ? 12.935 2.272 -8.297 1.00 84.94 166 CYS A N 1
ATOM 1307 C CA . CYS A 1 166 ? 12.321 3.092 -9.346 1.00 84.94 166 CYS A CA 1
ATOM 1308 C C . CYS A 1 166 ? 11.147 3.966 -8.866 1.00 84.94 166 CYS A C 1
ATOM 1310 O O . CYS A 1 166 ? 10.729 4.864 -9.594 1.00 84.94 166 CYS A O 1
ATOM 1312 N N . ARG A 1 167 ? 10.635 3.756 -7.641 1.00 86.50 167 ARG A N 1
ATOM 1313 C CA . ARG A 1 167 ? 9.448 4.438 -7.074 1.00 86.50 167 ARG A CA 1
ATOM 1314 C C . ARG A 1 167 ? 8.155 4.275 -7.886 1.00 86.50 167 ARG A C 1
ATOM 1316 O O . ARG A 1 167 ? 7.227 5.057 -7.695 1.00 86.50 167 ARG A O 1
ATOM 1323 N N . SER A 1 168 ? 8.068 3.271 -8.756 1.00 85.31 168 SER A N 1
ATOM 1324 C CA . SER A 1 168 ? 6.814 2.937 -9.435 1.00 85.31 168 SER A CA 1
ATOM 1325 C C . SER A 1 168 ? 5.816 2.292 -8.464 1.00 85.31 168 SER A C 1
ATOM 1327 O O . SER A 1 168 ? 6.210 1.665 -7.474 1.00 85.31 168 SER A O 1
ATOM 1329 N N . SER A 1 169 ? 4.521 2.454 -8.745 1.00 86.19 169 SER A N 1
ATOM 1330 C CA . SER A 1 169 ? 3.423 1.798 -8.018 1.00 86.19 169 SER A CA 1
ATOM 1331 C C . SER A 1 169 ? 3.075 0.410 -8.563 1.00 86.19 169 SER A C 1
ATOM 1333 O O . SER A 1 169 ? 2.317 -0.317 -7.925 1.00 86.19 169 SER A O 1
ATOM 1335 N N . ASP A 1 170 ? 3.619 0.029 -9.723 1.00 88.88 170 ASP A N 1
ATOM 1336 C CA . ASP A 1 170 ? 3.393 -1.281 -10.340 1.00 88.88 170 ASP A CA 1
ATOM 1337 C C . ASP A 1 170 ? 4.317 -2.338 -9.740 1.00 88.88 170 ASP A C 1
ATOM 1339 O O . ASP A 1 170 ? 5.365 -2.720 -10.275 1.00 88.88 170 ASP A O 1
ATOM 1343 N N . THR A 1 171 ? 3.902 -2.792 -8.566 1.00 91.62 171 THR A N 1
ATOM 1344 C CA . THR A 1 171 ? 4.563 -3.840 -7.803 1.00 91.62 171 THR A CA 1
ATOM 1345 C C . THR A 1 171 ? 3.532 -4.848 -7.303 1.00 91.62 171 THR A C 1
ATOM 1347 O O . THR A 1 171 ? 2.377 -4.496 -7.060 1.00 91.62 171 THR A O 1
ATOM 1350 N N . GLU A 1 172 ? 3.952 -6.088 -7.097 1.00 93.19 172 GLU A N 1
ATOM 1351 C CA . GLU A 1 172 ? 3.170 -7.178 -6.521 1.00 93.19 172 GLU A CA 1
ATOM 1352 C C . GLU A 1 172 ? 3.789 -7.612 -5.187 1.00 93.19 172 GLU A C 1
ATOM 1354 O O . GLU A 1 172 ? 5.010 -7.605 -5.019 1.00 93.19 172 GLU A O 1
ATOM 1359 N N . LEU A 1 173 ? 2.941 -7.946 -4.212 1.00 93.50 173 LEU A N 1
ATOM 1360 C CA . LEU A 1 173 ? 3.371 -8.401 -2.892 1.00 93.50 173 LEU A CA 1
ATOM 1361 C C . LEU A 1 173 ? 3.093 -9.899 -2.749 1.00 93.50 173 LEU A C 1
ATOM 1363 O O . LEU A 1 173 ? 1.944 -10.304 -2.570 1.00 93.50 173 LEU A O 1
ATOM 1367 N N . THR A 1 174 ? 4.154 -10.700 -2.753 1.00 91.94 174 THR A N 1
ATOM 1368 C CA . THR A 1 174 ? 4.087 -12.162 -2.663 1.00 91.94 174 THR A CA 1
ATOM 1369 C C . THR A 1 174 ? 4.574 -12.623 -1.297 1.00 91.94 174 THR A C 1
ATOM 1371 O O . THR A 1 174 ? 5.607 -12.173 -0.798 1.00 91.94 174 THR A O 1
ATOM 1374 N N . LYS A 1 175 ? 3.837 -13.537 -0.665 1.00 90.38 175 LYS A N 1
ATOM 1375 C CA . LYS A 1 175 ? 4.267 -14.179 0.579 1.00 90.38 175 LYS A CA 1
ATOM 1376 C C . LYS A 1 175 ? 5.014 -15.463 0.238 1.00 90.38 175 LYS A C 1
ATOM 1378 O O . LYS A 1 175 ? 4.423 -16.369 -0.338 1.00 90.38 175 LYS A O 1
ATOM 1383 N N . ASP A 1 176 ? 6.272 -15.550 0.644 1.00 89.62 176 ASP A N 1
ATOM 1384 C CA . ASP A 1 176 ? 7.093 -16.745 0.472 1.00 89.62 176 ASP A CA 1
ATOM 1385 C C . ASP A 1 176 ? 7.577 -17.190 1.857 1.00 89.62 176 ASP A C 1
ATOM 1387 O O . ASP A 1 176 ? 8.315 -16.488 2.555 1.00 89.62 176 ASP A O 1
ATOM 1391 N N . THR A 1 177 ? 7.059 -18.336 2.302 1.00 89.06 177 THR A N 1
ATOM 1392 C CA . THR A 1 177 ? 7.199 -18.881 3.661 1.00 89.06 177 THR A CA 1
ATOM 1393 C C . THR A 1 177 ? 6.800 -17.895 4.778 1.00 89.06 177 THR A C 1
ATOM 1395 O O . THR A 1 177 ? 5.611 -17.712 5.067 1.00 89.06 177 THR A O 1
ATOM 1398 N N . ARG A 1 178 ? 7.784 -17.283 5.448 1.00 87.56 178 ARG A N 1
ATOM 1399 C CA . ARG A 1 178 ? 7.628 -16.376 6.599 1.00 87.56 178 ARG A CA 1
ATOM 1400 C C . ARG A 1 178 ? 7.818 -14.905 6.230 1.00 87.56 178 ARG A C 1
ATOM 1402 O O . ARG A 1 178 ? 7.477 -14.044 7.038 1.00 87.56 178 ARG A O 1
ATOM 1409 N N . LEU A 1 179 ? 8.370 -14.624 5.051 1.00 91.69 179 LEU A N 1
ATOM 1410 C CA . LEU A 1 179 ? 8.722 -13.281 4.607 1.00 91.69 179 LEU A CA 1
ATOM 1411 C C . LEU A 1 179 ? 7.784 -12.821 3.492 1.00 91.69 179 LEU A C 1
ATOM 1413 O O . LEU A 1 179 ? 7.214 -13.618 2.745 1.00 91.69 179 LEU A O 1
ATOM 1417 N N . PHE A 1 180 ? 7.629 -11.509 3.392 1.00 92.44 180 PHE A N 1
ATOM 1418 C CA . PHE A 1 180 ? 6.947 -10.881 2.274 1.00 92.44 180 PHE A CA 1
ATOM 1419 C C . PHE A 1 180 ? 7.996 -10.349 1.300 1.00 92.44 180 PHE A C 1
ATOM 1421 O O . PHE A 1 180 ? 8.995 -9.752 1.706 1.00 92.44 180 PHE A O 1
ATOM 1428 N N . PHE A 1 181 ? 7.762 -10.568 0.014 1.00 94.06 181 PHE A N 1
ATOM 1429 C CA . PHE A 1 181 ? 8.599 -10.085 -1.070 1.00 94.06 181 PHE A CA 1
ATOM 1430 C C . PHE A 1 181 ? 7.795 -9.129 -1.938 1.00 94.06 181 PHE A C 1
ATOM 1432 O O . PHE A 1 181 ? 6.698 -9.455 -2.386 1.00 94.06 181 PHE A O 1
ATOM 1439 N N . LEU A 1 182 ? 8.358 -7.951 -2.175 1.00 93.75 182 LEU A N 1
ATOM 1440 C CA . LEU A 1 182 ? 7.851 -6.966 -3.113 1.00 93.75 182 LEU A CA 1
ATOM 1441 C C . LEU A 1 182 ? 8.569 -7.162 -4.451 1.00 93.75 182 LEU A C 1
ATOM 1443 O O . LEU A 1 182 ? 9.794 -7.037 -4.523 1.00 93.75 182 LEU A O 1
ATOM 1447 N N . GLN A 1 183 ? 7.816 -7.471 -5.499 1.00 94.06 183 GLN A N 1
ATOM 1448 C CA . GLN A 1 183 ? 8.322 -7.651 -6.856 1.00 94.06 183 GLN A CA 1
ATOM 1449 C C . GLN A 1 183 ? 7.835 -6.508 -7.742 1.00 94.06 183 GLN A C 1
ATOM 1451 O O . GLN A 1 183 ? 6.643 -6.226 -7.794 1.00 94.06 183 GLN A O 1
ATOM 1456 N N . CYS A 1 184 ? 8.743 -5.818 -8.429 1.00 92.69 184 CYS A N 1
ATOM 1457 C CA . CYS A 1 184 ? 8.376 -4.743 -9.351 1.00 92.69 184 CYS A CA 1
ATOM 1458 C C . CYS A 1 184 ? 8.270 -5.255 -10.789 1.00 92.69 184 CYS A C 1
ATOM 1460 O O . CYS A 1 184 ? 9.189 -5.915 -11.267 1.00 92.69 184 CYS A O 1
ATOM 1462 N N . HIS A 1 185 ? 7.203 -4.890 -11.504 1.00 89.31 185 HIS A N 1
ATOM 1463 C CA . HIS A 1 185 ? 7.041 -5.249 -12.921 1.00 89.31 185 HIS A CA 1
ATOM 1464 C C . HIS A 1 185 ? 7.829 -4.337 -13.868 1.00 89.31 185 HIS A C 1
ATOM 1466 O O . HIS A 1 185 ? 8.108 -4.720 -14.997 1.00 89.31 185 HIS A O 1
ATOM 1472 N N . VAL A 1 186 ? 8.214 -3.144 -13.407 1.00 86.50 186 VAL A N 1
ATOM 1473 C CA . VAL A 1 186 ? 8.903 -2.135 -14.226 1.00 86.50 186 VAL A CA 1
ATOM 1474 C C . VAL A 1 186 ? 10.412 -2.374 -14.265 1.00 86.50 186 VAL A C 1
ATOM 1476 O O . VAL A 1 186 ? 11.011 -2.395 -15.333 1.00 86.50 186 VAL A O 1
ATOM 1479 N N . CYS A 1 187 ? 11.043 -2.552 -13.101 1.00 85.94 187 CYS A N 1
ATOM 1480 C CA . CYS A 1 187 ? 12.489 -2.783 -13.003 1.00 85.94 187 CYS A CA 1
ATOM 1481 C C . CYS A 1 187 ? 12.863 -4.241 -12.705 1.00 85.94 187 CYS A C 1
ATOM 1483 O O . CYS A 1 187 ? 14.046 -4.543 -12.592 1.00 85.94 187 CYS A O 1
ATOM 1485 N N . GLY A 1 188 ? 11.888 -5.134 -12.504 1.00 87.31 188 GLY A N 1
ATOM 1486 C CA . GLY A 1 188 ? 12.136 -6.547 -12.191 1.00 87.31 188 GLY A CA 1
ATOM 1487 C C . GLY A 1 188 ? 12.752 -6.806 -10.810 1.00 87.31 188 GLY A C 1
ATOM 1488 O O . GLY A 1 188 ? 13.043 -7.951 -10.473 1.00 87.31 188 GLY A O 1
ATOM 1489 N N . SER A 1 189 ? 12.967 -5.772 -9.989 1.00 90.44 189 SER A N 1
ATOM 1490 C CA . SER A 1 189 ? 13.620 -5.931 -8.688 1.00 90.44 189 SER A CA 1
ATOM 1491 C C . SER A 1 189 ? 12.732 -6.703 -7.714 1.00 90.44 189 SER A C 1
ATOM 1493 O O . SER A 1 189 ? 11.553 -6.372 -7.553 1.00 90.44 189 SER A O 1
ATOM 1495 N N . ARG A 1 190 ? 13.331 -7.662 -7.005 1.00 92.19 190 ARG A N 1
ATOM 1496 C CA . ARG A 1 190 ? 12.724 -8.378 -5.879 1.00 92.19 190 ARG A CA 1
ATOM 1497 C C . ARG A 1 190 ? 13.357 -7.887 -4.579 1.00 92.19 190 ARG A C 1
ATOM 1499 O O . ARG A 1 190 ? 14.555 -8.053 -4.377 1.00 92.19 190 ARG A O 1
ATOM 1506 N N . CYS A 1 191 ? 12.556 -7.301 -3.697 1.00 91.44 191 CYS A N 1
ATOM 1507 C CA . CYS A 1 191 ? 13.002 -6.811 -2.393 1.00 91.44 191 CYS A CA 1
ATOM 1508 C C . CYS A 1 191 ? 12.247 -7.539 -1.278 1.00 91.44 191 CYS A C 1
ATOM 1510 O O . CYS A 1 191 ? 11.037 -7.735 -1.370 1.00 91.44 191 CYS A O 1
ATOM 1512 N N . SER A 1 192 ? 12.937 -7.940 -0.211 1.00 92.56 192 SER A N 1
ATOM 1513 C CA . SER A 1 192 ? 12.275 -8.421 1.005 1.00 92.56 192 SER A CA 1
ATOM 1514 C C . SER A 1 192 ? 11.733 -7.231 1.791 1.00 92.56 192 SER A C 1
ATOM 1516 O O . SER A 1 192 ? 12.500 -6.317 2.097 1.00 92.56 192 SER A O 1
ATOM 1518 N N . VAL A 1 193 ? 10.452 -7.254 2.154 1.00 91.94 193 VAL A N 1
ATOM 1519 C CA . VAL A 1 193 ? 9.853 -6.229 3.021 1.00 91.94 193 VAL A CA 1
ATOM 1520 C C . VAL A 1 193 ? 9.700 -6.751 4.441 1.00 91.94 193 VAL A C 1
ATOM 1522 O O . VAL A 1 193 ? 9.630 -7.960 4.691 1.00 91.94 193 VAL A O 1
ATOM 1525 N N . THR A 1 194 ? 9.667 -5.826 5.397 1.00 90.31 194 THR A N 1
ATOM 1526 C CA . THR A 1 194 ? 9.496 -6.187 6.801 1.00 90.31 194 THR A CA 1
ATOM 1527 C C . THR A 1 194 ? 8.120 -6.813 7.031 1.00 90.31 194 THR A C 1
ATOM 1529 O O . THR A 1 194 ? 7.110 -6.387 6.477 1.00 90.31 194 THR A O 1
ATOM 1532 N N . ALA A 1 195 ? 8.062 -7.874 7.836 1.00 89.31 195 ALA A N 1
ATOM 1533 C CA . ALA A 1 195 ? 6.778 -8.433 8.239 1.00 89.31 195 ALA A CA 1
ATOM 1534 C C . ALA A 1 195 ? 6.080 -7.470 9.209 1.00 89.31 195 ALA A C 1
ATOM 1536 O O . ALA A 1 195 ? 6.722 -6.918 10.107 1.00 89.31 195 ALA A O 1
ATOM 1537 N N . ILE A 1 196 ? 4.761 -7.317 9.070 1.00 90.81 196 ILE A N 1
ATOM 1538 C CA . ILE A 1 196 ? 3.961 -6.481 9.968 1.00 90.81 196 ILE A CA 1
ATOM 1539 C C . ILE A 1 196 ? 4.019 -7.075 11.378 1.00 90.81 196 ILE A C 1
ATOM 1541 O O . ILE A 1 196 ? 3.399 -8.100 11.670 1.00 90.81 196 ILE A O 1
ATOM 1545 N N . LYS A 1 197 ? 4.754 -6.412 12.271 1.00 84.69 197 LYS A N 1
ATOM 1546 C CA . LYS A 1 197 ? 4.803 -6.760 13.691 1.00 84.69 197 LYS A CA 1
ATOM 1547 C C . LYS A 1 197 ? 3.682 -6.010 14.399 1.00 84.69 197 LYS A C 1
ATOM 1549 O O . LYS A 1 197 ? 3.782 -4.808 14.619 1.00 84.69 197 LYS A O 1
ATOM 1554 N N . SER A 1 198 ? 2.612 -6.707 14.773 1.00 78.44 198 SER A N 1
ATOM 1555 C CA . SER A 1 198 ? 1.656 -6.144 15.727 1.00 78.44 198 SER A CA 1
ATOM 1556 C C . SER A 1 198 ? 2.377 -5.970 17.064 1.00 78.44 198 SER A C 1
ATOM 1558 O O . SER A 1 198 ? 2.785 -6.963 17.670 1.00 78.44 198 SER A O 1
ATOM 1560 N N . GLY A 1 199 ? 2.579 -4.724 17.496 1.00 73.88 199 GLY A N 1
ATOM 1561 C CA . GLY A 1 199 ? 3.205 -4.428 18.783 1.00 73.88 199 GLY A CA 1
ATOM 1562 C C . GLY A 1 199 ? 2.453 -5.061 19.960 1.00 73.88 199 GLY A C 1
ATOM 1563 O O . GLY A 1 199 ? 1.291 -5.461 19.848 1.00 73.88 199 GLY A O 1
ATOM 1564 N N . PHE A 1 200 ? 3.115 -5.147 21.115 1.00 75.56 200 PHE A N 1
ATOM 1565 C CA . PHE A 1 200 ? 2.480 -5.630 22.339 1.00 75.56 200 PHE A CA 1
ATOM 1566 C C . PHE A 1 200 ? 1.366 -4.663 22.766 1.00 75.56 200 PHE A C 1
ATOM 1568 O O . PHE A 1 200 ? 1.626 -3.514 23.117 1.00 75.56 200 PHE A O 1
ATOM 1575 N N . THR A 1 201 ? 0.113 -5.122 22.745 1.00 68.69 201 THR A N 1
ATOM 1576 C CA . THR A 1 201 ? -1.030 -4.321 23.202 1.00 68.69 201 THR A CA 1
ATOM 1577 C C . THR A 1 201 ? -1.339 -4.658 24.657 1.00 68.69 201 THR A C 1
ATOM 1579 O O . THR A 1 201 ? -1.847 -5.732 24.985 1.00 68.69 201 THR A O 1
ATOM 1582 N N . ALA A 1 202 ? -1.023 -3.731 25.562 1.00 64.75 202 ALA A N 1
ATOM 1583 C CA . ALA A 1 202 ? -1.303 -3.911 26.978 1.00 64.75 202 ALA A CA 1
ATOM 1584 C C . ALA A 1 202 ? -2.824 -4.008 27.214 1.00 64.75 202 ALA A C 1
ATOM 1586 O O . ALA A 1 202 ? -3.596 -3.121 26.848 1.00 64.75 202 ALA A O 1
ATOM 1587 N N . MET A 1 203 ? -3.275 -5.092 27.853 1.00 64.88 203 MET A N 1
ATOM 1588 C CA . MET A 1 203 ? -4.689 -5.348 28.164 1.00 64.88 203 MET A CA 1
ATOM 1589 C C . MET A 1 203 ? -5.204 -4.492 29.336 1.00 64.88 203 MET A C 1
ATOM 1591 O O . MET A 1 203 ? -5.778 -5.015 30.290 1.00 64.88 203 MET A O 1
ATOM 1595 N N . VAL A 1 204 ? -5.016 -3.173 29.288 1.00 64.38 204 VAL A N 1
ATOM 1596 C CA . VAL A 1 204 ? -5.309 -2.291 30.432 1.00 64.38 204 VAL A CA 1
ATOM 1597 C C . VAL A 1 204 ? -6.824 -2.159 30.693 1.00 64.38 204 VAL A C 1
ATOM 1599 O O . VAL A 1 204 ? -7.233 -1.949 31.826 1.00 64.38 204 VAL A O 1
ATOM 1602 N N . GLY A 1 205 ? -7.691 -2.414 29.700 1.00 62.16 205 GLY A N 1
ATOM 1603 C CA . GLY A 1 205 ? -9.159 -2.407 29.878 1.00 62.16 205 GLY A CA 1
ATOM 1604 C C . GLY A 1 205 ? -9.841 -3.783 29.945 1.00 62.16 205 GLY A C 1
ATOM 1605 O O . GLY A 1 205 ? -10.893 -3.925 30.568 1.00 62.16 205 GLY A O 1
ATOM 1606 N N . LYS A 1 206 ? -9.256 -4.820 29.325 1.00 63.53 206 LYS A N 1
ATOM 1607 C CA . LYS A 1 206 ? -9.874 -6.161 29.258 1.00 63.53 206 LYS A CA 1
ATOM 1608 C C . LYS A 1 206 ? -9.857 -6.879 30.609 1.00 63.53 206 LYS A C 1
ATOM 1610 O O . LYS A 1 206 ? -10.779 -7.633 30.885 1.00 63.53 206 LYS A O 1
ATOM 1615 N N . ARG A 1 207 ? -8.871 -6.602 31.473 1.00 61.06 207 ARG A N 1
ATOM 1616 C CA . ARG A 1 207 ? -8.788 -7.185 32.826 1.00 61.06 207 ARG A CA 1
ATOM 1617 C C . ARG A 1 207 ? -9.914 -6.705 33.741 1.00 61.06 207 ARG A C 1
ATOM 1619 O O . ARG A 1 207 ? -10.479 -7.513 34.462 1.00 61.06 207 ARG A O 1
ATOM 1626 N N . ALA A 1 208 ? -10.277 -5.422 33.682 1.00 65.56 208 ALA A N 1
ATOM 1627 C CA . ALA A 1 208 ? -11.382 -4.878 34.474 1.00 65.56 208 ALA A CA 1
ATOM 1628 C C . ALA A 1 208 ? -12.744 -5.421 34.008 1.00 65.56 208 ALA A C 1
ATOM 1630 O O . ALA A 1 208 ? -13.585 -5.762 34.832 1.00 65.56 208 ALA A O 1
ATOM 1631 N N . ALA A 1 209 ? -12.948 -5.553 32.693 1.00 69.44 209 ALA A N 1
ATOM 1632 C CA . ALA A 1 209 ? -14.151 -6.179 32.145 1.00 69.44 209 ALA A CA 1
ATOM 1633 C C . ALA A 1 209 ? -14.223 -7.683 32.462 1.00 69.44 209 ALA A C 1
ATOM 1635 O O . ALA A 1 209 ? -15.284 -8.166 32.833 1.00 69.44 209 ALA A O 1
ATOM 1636 N N . ALA A 1 210 ? -13.100 -8.404 32.373 1.00 74.88 210 ALA A N 1
ATOM 1637 C CA . ALA A 1 210 ? -13.021 -9.817 32.742 1.00 74.88 210 ALA A CA 1
ATOM 1638 C C . ALA A 1 210 ? -13.257 -10.040 34.243 1.00 74.88 210 ALA A C 1
ATOM 1640 O O . ALA A 1 210 ? -13.965 -10.971 34.599 1.00 74.88 210 ALA A O 1
ATOM 1641 N N . ARG A 1 211 ? -12.734 -9.163 35.114 1.00 76.19 211 ARG A N 1
ATOM 1642 C CA . ARG A 1 211 ? -13.028 -9.182 36.557 1.00 76.19 211 ARG A CA 1
ATOM 1643 C C . ARG A 1 211 ? -14.517 -8.986 36.832 1.00 76.19 211 ARG A C 1
ATOM 1645 O O . ARG A 1 211 ? -15.107 -9.834 37.482 1.00 76.19 211 ARG A O 1
ATOM 1652 N N . ARG A 1 212 ? -15.138 -7.958 36.242 1.00 79.75 212 ARG A N 1
ATOM 1653 C CA . ARG A 1 212 ? -16.587 -7.718 36.378 1.00 79.75 212 ARG A CA 1
ATOM 1654 C C . ARG A 1 212 ? -17.436 -8.871 35.841 1.00 79.75 212 ARG A C 1
ATOM 1656 O O . ARG A 1 212 ? -18.465 -9.193 36.418 1.00 79.75 212 ARG A O 1
ATOM 1663 N N . ALA A 1 213 ? -17.020 -9.488 34.734 1.00 78.56 213 ALA A N 1
ATOM 1664 C CA . ALA A 1 213 ? -17.704 -10.653 34.179 1.00 78.56 213 ALA A CA 1
ATOM 1665 C C . ALA A 1 213 ? -17.570 -11.879 35.096 1.00 78.56 213 ALA A C 1
ATOM 1667 O O . ALA A 1 213 ? -18.564 -12.553 35.334 1.00 78.56 213 ALA A O 1
ATOM 1668 N N . ALA A 1 214 ? -16.377 -12.126 35.650 1.00 80.00 214 ALA A N 1
ATOM 1669 C CA . ALA A 1 214 ? -16.132 -13.212 36.596 1.00 80.00 214 ALA A CA 1
ATOM 1670 C C . ALA A 1 214 ? -16.927 -13.031 37.902 1.00 80.00 214 ALA A C 1
ATOM 1672 O O . ALA A 1 214 ? -17.550 -13.984 38.364 1.00 80.00 214 ALA A O 1
ATOM 1673 N N . GLU A 1 215 ? -16.970 -11.808 38.443 1.00 79.94 215 GLU A N 1
ATOM 1674 C CA . GLU A 1 215 ? -17.786 -11.437 39.610 1.00 79.94 215 GLU A CA 1
ATOM 1675 C C . GLU A 1 215 ? -19.285 -11.676 39.357 1.00 79.94 215 GLU A C 1
ATOM 1677 O O . GLU A 1 215 ? -19.975 -12.208 40.222 1.00 79.94 215 GLU A O 1
ATOM 1682 N N . ALA A 1 216 ? -19.788 -11.369 38.155 1.00 78.75 216 ALA A N 1
ATOM 1683 C CA . ALA A 1 216 ? -21.189 -11.598 37.793 1.00 78.75 216 ALA A CA 1
ATOM 1684 C C . ALA A 1 216 ? -21.565 -13.089 37.663 1.00 78.75 216 ALA A C 1
ATOM 1686 O O . ALA A 1 216 ? -22.711 -13.450 37.915 1.00 78.75 216 ALA A O 1
ATOM 1687 N N . THR A 1 217 ? -20.627 -13.960 37.276 1.00 76.38 217 THR A N 1
ATOM 1688 C CA . THR A 1 217 ? -20.838 -15.421 37.235 1.00 76.38 217 THR A CA 1
ATOM 1689 C C . THR A 1 217 ? -20.635 -16.118 38.577 1.00 76.38 217 THR A C 1
ATOM 1691 O O . THR A 1 217 ? -21.215 -17.174 38.780 1.00 76.38 217 THR A O 1
ATOM 1694 N N . ALA A 1 218 ? -19.828 -15.558 39.483 1.00 73.75 218 ALA A N 1
ATOM 1695 C CA . ALA A 1 218 ? -19.566 -16.144 40.802 1.00 73.75 218 ALA A CA 1
ATOM 1696 C C . ALA A 1 218 ? -20.682 -15.870 41.829 1.00 73.75 218 ALA A C 1
ATOM 1698 O O . ALA A 1 218 ? -20.743 -16.534 42.857 1.00 73.75 218 ALA A O 1
ATOM 1699 N N . GLY A 1 219 ? -21.548 -14.886 41.565 1.00 61.47 219 GLY A N 1
ATOM 1700 C CA . GLY A 1 219 ? -22.692 -14.538 42.414 1.00 61.47 219 GLY A CA 1
ATOM 1701 C C . GLY A 1 219 ? -24.002 -15.248 42.055 1.00 61.47 219 GLY A C 1
ATOM 1702 O O . GLY A 1 219 ? -25.059 -14.741 42.429 1.00 61.47 219 GLY A O 1
ATOM 1703 N N . LYS A 1 220 ? -23.956 -16.349 41.295 1.00 50.03 220 LYS A N 1
ATOM 1704 C CA . LYS A 1 220 ? -25.131 -17.106 40.847 1.00 50.03 220 LYS A CA 1
ATOM 1705 C C . LYS A 1 220 ? -25.042 -18.566 41.263 1.00 50.03 220 LYS A C 1
ATOM 1707 O O . LYS A 1 220 ? -23.929 -19.123 41.157 1.00 50.03 220 LYS A O 1
#

Nearest PDB structures (foldseek):
  8ppl-assembly1_Is  TM=9.426E-01  e=4.063E-22  Homo sapiens
  8pj1-assembly1_s  TM=9.062E-01  e=7.315E-19  Homo sapiens
  6zp4-assembly1_4  TM=9.237E-01  e=6.562E-18  Homo sapiens
  7a09-assembly1_4  TM=9.099E-01  e=5.611E-16  Homo sapiens
  6sw9-assembly1_8  TM=8.586E-01  e=5.915E-12  Saccharolobus solfataricus P2

Radius of gyration: 36.43 Å; Cα contacts (8 Å, |Δi|>4): 196; chains: 1; bounding box: 107×39×116 Å